Protein AF-A0A444JHH0-F1 (afdb_monomer_lite)

pLDDT: mean 75.63, std 17.13, range [33.03, 98.12]

Structure (mmCIF, N/CA/C/O backbone):
data_AF-A0A444JHH0-F1
#
_entry.id   AF-A0A444JHH0-F1
#
loop_
_atom_site.group_PDB
_atom_site.id
_atom_site.type_symbol
_atom_site.label_atom_id
_atom_site.label_alt_id
_atom_site.label_comp_id
_atom_site.label_asym_id
_atom_site.label_entity_id
_atom_site.label_seq_id
_atom_site.pdbx_PDB_ins_code
_atom_site.Cartn_x
_atom_site.Cartn_y
_atom_site.Cartn_z
_atom_site.occupancy
_atom_site.B_iso_or_equiv
_atom_site.auth_seq_id
_atom_site.auth_comp_id
_atom_site.auth_asym_id
_atom_site.auth_atom_id
_atom_site.pdbx_PDB_model_num
ATOM 1 N N . ASN A 1 1 ? 5.509 21.493 -13.123 1.00 33.03 1 ASN A N 1
ATOM 2 C CA . ASN A 1 1 ? 6.812 21.404 -13.823 1.00 33.03 1 ASN A CA 1
ATOM 3 C C . ASN A 1 1 ? 7.163 19.959 -14.146 1.00 33.03 1 ASN A C 1
ATOM 5 O O . ASN A 1 1 ? 7.931 19.342 -13.424 1.00 33.03 1 ASN A O 1
ATOM 9 N N . ASN A 1 2 ? 6.580 19.409 -15.214 1.00 40.81 2 ASN A N 1
ATOM 10 C CA . ASN A 1 2 ? 6.814 18.029 -15.644 1.00 40.81 2 ASN A CA 1
ATOM 11 C C . ASN 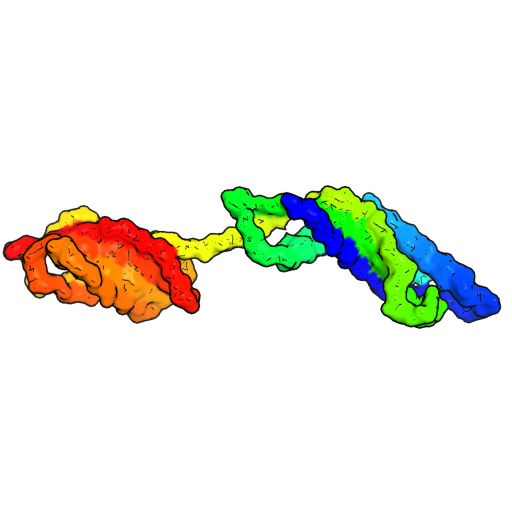A 1 2 ? 7.931 18.034 -16.701 1.00 40.81 2 ASN A C 1
ATOM 13 O O . ASN A 1 2 ? 7.658 18.091 -17.898 1.00 40.81 2 ASN A O 1
ATOM 17 N N . ARG A 1 3 ? 9.200 18.101 -16.270 1.00 43.22 3 ARG A N 1
ATOM 18 C CA . ARG A 1 3 ? 10.314 17.937 -17.217 1.00 43.22 3 ARG A CA 1
ATOM 19 C C . ARG A 1 3 ? 10.303 16.478 -17.688 1.00 43.22 3 ARG A C 1
ATOM 21 O O . ARG A 1 3 ? 10.329 15.601 -16.824 1.00 43.22 3 ARG A O 1
ATOM 28 N N . PRO A 1 4 ? 10.250 16.211 -19.003 1.00 50.69 4 PRO A N 1
ATOM 29 C CA . PRO A 1 4 ? 10.292 14.847 -19.505 1.00 50.69 4 PRO A CA 1
ATOM 30 C C . PRO A 1 4 ? 11.575 14.181 -19.010 1.00 50.69 4 PRO A C 1
ATOM 32 O O . PRO A 1 4 ? 12.669 14.735 -19.145 1.00 50.69 4 PRO A O 1
ATOM 35 N N . MET A 1 5 ? 11.436 13.014 -18.384 1.00 60.31 5 MET A N 1
ATOM 36 C CA . MET A 1 5 ? 12.600 12.215 -18.025 1.00 60.31 5 MET A CA 1
ATOM 37 C C . MET A 1 5 ? 13.177 11.619 -19.310 1.00 60.31 5 MET A C 1
ATOM 39 O O . MET A 1 5 ? 12.455 11.035 -20.117 1.00 60.31 5 MET A O 1
ATOM 43 N N . ASN A 1 6 ? 14.479 11.801 -19.517 1.00 66.44 6 ASN A N 1
ATOM 44 C CA . ASN A 1 6 ? 15.174 11.226 -20.661 1.00 66.44 6 ASN A CA 1
ATOM 45 C C . ASN A 1 6 ? 15.472 9.755 -20.368 1.00 66.44 6 ASN A C 1
ATOM 47 O O . ASN A 1 6 ? 16.092 9.451 -19.346 1.00 66.44 6 ASN A O 1
ATOM 51 N N . LYS A 1 7 ? 15.077 8.856 -21.270 1.00 64.44 7 LYS A N 1
ATOM 52 C CA . LYS A 1 7 ? 15.487 7.449 -21.226 1.00 64.44 7 LYS A CA 1
ATOM 53 C C . LYS A 1 7 ? 16.390 7.133 -22.410 1.00 64.44 7 LYS A C 1
ATOM 55 O O . LYS A 1 7 ? 16.154 7.585 -23.530 1.00 64.44 7 LYS A O 1
ATOM 60 N N . VAL A 1 8 ? 17.452 6.393 -22.113 1.00 61.91 8 VAL A N 1
ATOM 61 C CA . VAL A 1 8 ? 18.424 5.897 -23.084 1.00 61.91 8 VAL A CA 1
ATOM 62 C C . VAL A 1 8 ? 18.168 4.412 -23.247 1.00 61.91 8 VAL A C 1
ATOM 64 O O . VAL A 1 8 ? 18.128 3.695 -22.250 1.00 61.91 8 VAL A O 1
ATOM 67 N N . ILE A 1 9 ? 17.983 3.975 -24.487 1.00 57.81 9 ILE A N 1
ATOM 68 C CA . ILE A 1 9 ? 17.934 2.556 -24.821 1.00 57.81 9 ILE A CA 1
ATOM 69 C C . ILE A 1 9 ? 19.334 2.185 -25.325 1.00 57.81 9 ILE A C 1
ATOM 71 O O . ILE A 1 9 ? 19.716 2.677 -26.391 1.00 57.81 9 ILE A O 1
ATOM 75 N N . PRO A 1 10 ? 20.126 1.408 -24.561 1.00 52.91 10 PRO A N 1
ATOM 76 C CA . PRO A 1 10 ? 21.433 0.967 -25.022 1.00 52.91 10 PRO A CA 1
ATOM 77 C C . PRO A 1 10 ? 21.263 -0.073 -26.130 1.00 52.91 10 PRO A C 1
ATOM 79 O O . PRO A 1 10 ? 20.388 -0.940 -26.053 1.00 52.91 10 PRO A O 1
ATOM 82 N N . PHE A 1 11 ? 22.108 0.014 -27.152 1.00 47.56 11 PHE A N 1
ATOM 83 C CA . PHE A 1 11 ? 22.231 -1.015 -28.173 1.00 47.56 11 PHE A CA 1
ATOM 84 C C . PHE A 1 11 ? 23.465 -1.888 -27.903 1.00 47.56 11 PHE A C 1
ATOM 86 O O . PHE A 1 11 ? 24.404 -1.446 -27.244 1.00 47.56 11 PHE A O 1
ATOM 93 N N . SER A 1 12 ? 23.437 -3.138 -28.371 1.00 46.22 12 SER A N 1
ATOM 94 C CA . SER A 1 12 ? 24.568 -4.063 -28.271 1.00 46.22 12 SER A CA 1
ATOM 95 C C . SER A 1 12 ? 25.798 -3.543 -29.022 1.00 46.22 12 SER A C 1
ATOM 97 O O . SER A 1 12 ? 25.713 -2.641 -29.857 1.00 46.22 12 SER A O 1
ATOM 99 N N . GLU A 1 13 ? 26.949 -4.151 -28.749 1.00 45.44 13 GLU A N 1
ATOM 100 C CA . GLU A 1 13 ? 28.202 -3.868 -29.448 1.00 45.44 13 GLU A CA 1
ATOM 101 C C . GLU A 1 13 ? 28.053 -4.137 -30.955 1.00 45.44 13 GLU A C 1
ATOM 103 O O . GLU A 1 13 ? 27.463 -5.141 -31.360 1.00 45.44 13 GLU A O 1
ATOM 108 N N . PHE A 1 14 ? 28.588 -3.252 -31.800 1.00 48.44 14 PHE A N 1
ATOM 109 C CA . PHE A 1 14 ? 28.683 -3.486 -33.242 1.00 48.44 14 PHE A CA 1
ATOM 110 C C . PHE A 1 14 ? 30.146 -3.470 -33.684 1.00 48.44 14 PHE A C 1
ATOM 112 O O . PHE A 1 14 ? 30.889 -2.525 -33.416 1.00 48.44 14 PHE A O 1
ATOM 119 N N . GLN A 1 15 ? 30.548 -4.510 -34.415 1.00 45.84 15 GLN A N 1
ATOM 120 C CA . GLN A 1 15 ? 31.912 -4.647 -34.914 1.00 45.84 15 GLN A CA 1
ATOM 121 C C . GLN A 1 15 ? 32.007 -4.181 -36.368 1.00 45.84 15 GLN A C 1
ATOM 123 O O . GLN A 1 15 ? 31.364 -4.714 -37.272 1.00 45.84 15 GLN A O 1
ATOM 128 N N . SER A 1 16 ? 32.878 -3.206 -36.632 1.00 47.12 16 SER A N 1
ATOM 129 C CA . SER A 1 16 ? 33.264 -2.859 -38.002 1.00 47.12 16 SER A CA 1
ATOM 130 C C . SER A 1 16 ? 34.343 -3.828 -38.494 1.00 47.12 16 SER A C 1
ATOM 132 O O . SER A 1 16 ? 35.533 -3.625 -38.245 1.00 47.12 16 SER A O 1
ATOM 134 N N . HIS A 1 17 ? 33.972 -4.856 -39.260 1.00 47.19 17 HIS A N 1
ATOM 135 C CA . HIS A 1 17 ? 34.965 -5.701 -39.930 1.00 47.19 17 HIS A CA 1
ATOM 136 C C . HIS A 1 17 ? 35.635 -4.949 -41.093 1.00 47.19 17 HIS A C 1
ATOM 138 O O . HIS A 1 17 ? 35.061 -4.781 -42.174 1.00 47.19 17 HIS A O 1
ATOM 144 N N . GLY A 1 18 ? 36.878 -4.512 -40.883 1.00 47.44 18 GLY A N 1
ATOM 145 C CA . GLY A 1 18 ? 37.729 -3.938 -41.921 1.00 47.44 18 GLY A CA 1
ATOM 146 C C . GLY A 1 18 ? 39.168 -4.434 -41.813 1.00 47.44 18 GLY A C 1
ATOM 147 O O . GLY A 1 18 ? 39.969 -3.837 -41.106 1.00 47.44 18 GLY A O 1
ATOM 148 N N . ARG A 1 19 ? 39.532 -5.490 -42.552 1.00 44.84 19 ARG A N 1
ATOM 149 C CA . ARG A 1 19 ? 40.944 -5.758 -42.876 1.00 44.84 19 ARG A CA 1
ATOM 150 C C . ARG A 1 19 ? 41.287 -4.962 -44.143 1.00 44.84 19 ARG A C 1
ATOM 152 O O . ARG A 1 19 ? 40.896 -5.369 -45.231 1.00 44.84 19 ARG A O 1
ATOM 159 N N . GLY A 1 20 ? 41.944 -3.802 -44.018 1.00 50.88 20 GLY A N 1
ATOM 160 C CA . GLY A 1 20 ? 42.402 -3.022 -45.183 1.00 50.88 20 GLY A CA 1
ATOM 161 C C . GLY A 1 20 ? 42.657 -1.523 -44.952 1.00 50.88 20 GLY A C 1
ATOM 162 O O . GLY A 1 20 ? 42.409 -0.992 -43.876 1.00 50.88 20 GLY A O 1
ATOM 163 N N . ARG A 1 21 ? 43.126 -0.832 -46.008 1.00 47.75 21 ARG A N 1
ATOM 164 C CA . ARG A 1 21 ? 43.610 0.576 -46.062 1.00 47.75 21 ARG A CA 1
ATOM 165 C C . ARG A 1 21 ? 42.601 1.687 -45.683 1.00 47.75 21 ARG A C 1
ATOM 167 O O . ARG A 1 21 ? 42.967 2.856 -45.747 1.00 47.75 21 ARG A O 1
ATOM 174 N N . MET A 1 22 ? 41.350 1.382 -45.318 1.00 53.06 22 MET A N 1
ATOM 175 C CA . MET A 1 22 ? 40.311 2.397 -45.023 1.00 53.06 22 MET A CA 1
ATOM 176 C C . MET A 1 22 ? 39.466 2.096 -43.761 1.00 53.06 22 MET A C 1
ATOM 178 O O . MET A 1 22 ? 38.236 2.039 -43.845 1.00 53.06 22 MET A O 1
ATOM 182 N N . PRO A 1 23 ? 40.089 1.940 -42.579 1.00 59.69 23 PRO A N 1
ATOM 183 C CA . PRO A 1 23 ? 39.386 1.607 -41.334 1.00 59.69 23 PRO A CA 1
ATOM 184 C C . PRO A 1 23 ? 38.375 2.685 -40.903 1.00 59.69 23 PRO A C 1
ATOM 186 O O . PRO A 1 23 ? 37.266 2.356 -40.497 1.00 59.69 23 PRO A O 1
ATOM 189 N N . ILE A 1 24 ? 38.692 3.972 -41.094 1.00 63.22 24 ILE A N 1
ATOM 190 C CA . ILE A 1 24 ? 37.813 5.094 -40.709 1.00 63.22 24 ILE A CA 1
ATOM 191 C C . ILE A 1 24 ? 36.512 5.101 -41.528 1.00 63.22 24 ILE A C 1
ATOM 193 O O . ILE A 1 24 ? 35.428 5.294 -40.984 1.00 63.22 24 ILE A O 1
ATOM 197 N N . ARG A 1 25 ? 36.587 4.858 -42.845 1.00 66.19 25 ARG A N 1
ATOM 198 C CA . ARG A 1 25 ? 35.391 4.819 -43.709 1.00 66.19 25 ARG A CA 1
ATOM 199 C C . ARG A 1 25 ? 34.509 3.609 -43.408 1.00 66.19 25 ARG A C 1
ATOM 201 O O . ARG A 1 25 ? 33.288 3.731 -43.447 1.00 66.19 25 ARG A O 1
ATOM 208 N N . ALA A 1 26 ? 35.117 2.466 -43.092 1.00 64.19 26 ALA A N 1
ATOM 209 C CA . ALA A 1 26 ? 34.389 1.274 -42.668 1.00 64.19 26 ALA A CA 1
ATOM 210 C C . ALA A 1 26 ? 33.652 1.512 -41.338 1.00 64.19 26 ALA A C 1
ATOM 212 O O . ALA A 1 26 ? 32.458 1.232 -41.257 1.00 64.19 26 ALA A O 1
ATOM 213 N N . ALA A 1 27 ? 34.320 2.133 -40.360 1.00 63.75 27 ALA A N 1
ATOM 214 C CA . ALA A 1 27 ? 33.725 2.499 -39.077 1.00 63.75 27 ALA A CA 1
ATOM 215 C C . ALA A 1 27 ? 32.565 3.500 -39.227 1.00 63.75 27 ALA A C 1
ATOM 217 O O . ALA A 1 27 ? 31.492 3.289 -38.666 1.00 63.75 27 ALA A O 1
ATOM 218 N N . MET A 1 28 ? 32.727 4.553 -40.042 1.00 68.69 28 MET A N 1
ATOM 219 C CA . MET A 1 28 ? 31.646 5.516 -40.312 1.00 68.69 28 MET A CA 1
ATOM 220 C C . MET A 1 28 ? 30.427 4.856 -40.966 1.00 68.69 28 MET A C 1
ATOM 222 O O . MET A 1 28 ? 29.294 5.165 -40.607 1.00 68.69 28 MET A O 1
ATOM 226 N N . ARG A 1 29 ? 30.646 3.925 -41.901 1.00 71.19 29 ARG A N 1
ATOM 227 C CA . ARG A 1 29 ? 29.557 3.185 -42.549 1.00 71.19 29 ARG A CA 1
ATOM 228 C C . ARG A 1 29 ? 28.851 2.240 -41.575 1.00 71.19 29 ARG A C 1
ATOM 230 O O . ARG A 1 29 ? 27.628 2.179 -41.587 1.00 71.19 29 ARG A O 1
ATOM 237 N N . ALA A 1 30 ? 29.601 1.545 -40.718 1.00 68.12 30 ALA A N 1
ATOM 238 C CA . ALA A 1 30 ? 29.033 0.693 -39.674 1.00 68.12 30 ALA A CA 1
ATOM 239 C C . ALA A 1 30 ? 28.163 1.507 -38.700 1.00 68.12 30 ALA A C 1
ATOM 241 O O . ALA A 1 30 ? 27.027 1.125 -38.430 1.00 68.12 30 ALA A O 1
ATOM 242 N N . LYS A 1 31 ? 28.644 2.685 -38.276 1.00 70.94 31 LYS A N 1
ATOM 243 C CA . LYS A 1 31 ? 27.872 3.638 -37.467 1.00 70.94 31 LYS A CA 1
ATOM 244 C C . LYS A 1 31 ? 26.559 4.043 -38.151 1.00 70.94 31 LYS A C 1
ATOM 246 O O . LYS A 1 31 ? 25.502 3.937 -37.542 1.00 70.94 31 LYS A O 1
ATOM 251 N N . GLN A 1 32 ? 26.614 4.486 -39.409 1.00 74.56 32 GLN A N 1
ATOM 252 C CA . GLN A 1 32 ? 25.420 4.913 -40.154 1.00 74.56 32 GLN A CA 1
ATOM 253 C C . GLN A 1 32 ? 24.404 3.777 -40.333 1.00 74.56 32 GLN A C 1
ATOM 255 O O . GLN A 1 32 ? 23.198 4.007 -40.234 1.00 74.56 32 GLN A O 1
ATOM 260 N N . ASN A 1 33 ? 24.880 2.553 -40.575 1.00 73.81 33 ASN A N 1
ATOM 261 C CA . ASN A 1 33 ? 24.025 1.372 -40.656 1.00 73.81 33 ASN A CA 1
ATOM 262 C C . ASN A 1 33 ? 23.333 1.095 -39.311 1.00 73.81 33 ASN A C 1
ATOM 264 O O . ASN A 1 33 ? 22.126 0.862 -39.294 1.00 73.81 33 ASN A O 1
ATOM 268 N N . ALA A 1 34 ? 24.061 1.189 -38.193 1.00 70.94 34 ALA A N 1
ATOM 269 C CA . ALA A 1 34 ? 23.502 1.021 -36.851 1.00 70.94 34 ALA A CA 1
ATOM 270 C C . ALA A 1 34 ? 22.451 2.095 -36.518 1.00 70.94 34 ALA A C 1
ATOM 272 O O . ALA A 1 34 ? 21.350 1.768 -36.076 1.00 70.94 34 ALA A O 1
ATOM 273 N N . GLU A 1 35 ? 22.740 3.371 -36.798 1.00 74.06 35 GLU A N 1
ATOM 274 C CA . GLU A 1 35 ? 21.790 4.478 -36.610 1.00 74.06 35 GLU A CA 1
ATOM 275 C C . GLU A 1 35 ? 20.501 4.271 -37.419 1.00 74.06 35 GLU A C 1
ATOM 277 O O . GLU A 1 35 ? 19.400 4.423 -36.883 1.00 74.06 35 GLU A O 1
ATOM 282 N N . ARG A 1 36 ? 20.629 3.870 -38.690 1.00 77.88 36 ARG A N 1
ATOM 283 C CA . ARG A 1 36 ? 19.482 3.597 -39.564 1.00 77.88 36 ARG A CA 1
ATOM 284 C C . ARG A 1 36 ? 18.669 2.404 -39.079 1.00 77.88 36 ARG A C 1
ATOM 286 O O . ARG A 1 36 ? 17.452 2.512 -38.995 1.00 77.88 36 ARG A O 1
ATOM 293 N N . CYS A 1 37 ? 19.328 1.304 -38.719 1.00 77.00 37 CYS A N 1
ATOM 294 C CA . CYS A 1 37 ? 18.665 0.134 -38.155 1.00 77.00 37 CYS A CA 1
ATOM 295 C C . CYS A 1 37 ? 17.789 0.514 -36.945 1.00 77.00 37 CYS A C 1
ATOM 297 O O . CYS A 1 37 ? 16.616 0.145 -36.901 1.00 77.00 37 CYS A O 1
ATOM 299 N N . MET A 1 38 ? 18.312 1.311 -36.004 1.00 74.38 38 MET A N 1
ATOM 300 C CA . MET A 1 38 ? 17.552 1.742 -34.822 1.00 74.38 38 MET A CA 1
ATOM 301 C C . MET A 1 38 ? 16.329 2.590 -35.174 1.00 74.38 38 MET A C 1
ATOM 303 O O . MET A 1 38 ? 15.264 2.394 -34.591 1.00 74.38 38 MET A O 1
ATOM 307 N N . GLN A 1 39 ? 16.463 3.518 -36.124 1.00 77.62 39 GLN A N 1
ATOM 308 C CA . GLN A 1 39 ? 15.339 4.335 -36.585 1.00 77.62 39 GLN A CA 1
ATOM 309 C C . GLN A 1 39 ? 14.266 3.468 -37.251 1.00 77.62 39 GLN A C 1
ATOM 311 O O . GLN A 1 39 ? 13.092 3.565 -36.894 1.00 77.62 39 GLN A O 1
ATOM 316 N N . THR A 1 40 ? 14.656 2.571 -38.161 1.00 78.50 40 THR A N 1
ATOM 317 C CA . THR A 1 40 ? 13.707 1.698 -38.860 1.00 78.50 40 THR A CA 1
ATOM 318 C C . THR A 1 40 ? 13.008 0.741 -37.895 1.00 78.50 40 THR A C 1
ATOM 320 O O . THR A 1 40 ? 11.794 0.578 -37.979 1.00 78.50 40 THR A O 1
ATOM 323 N N . GLN A 1 41 ? 13.729 0.169 -36.927 1.00 76.56 41 GLN A N 1
ATOM 324 C CA . GLN A 1 41 ? 13.145 -0.663 -35.868 1.00 76.56 41 GLN A CA 1
ATOM 325 C C . GLN A 1 41 ? 12.176 0.115 -34.985 1.00 76.56 41 GLN A C 1
ATOM 327 O O . GLN A 1 41 ? 11.079 -0.359 -34.706 1.00 76.56 41 GLN A O 1
ATOM 332 N N . TRP A 1 42 ? 12.540 1.335 -34.581 1.00 77.31 42 TRP A N 1
ATOM 333 C CA . TRP A 1 42 ? 11.649 2.188 -33.802 1.00 77.31 42 TRP A CA 1
ATOM 334 C C . TRP A 1 42 ? 10.336 2.453 -34.540 1.00 77.31 42 TRP A C 1
ATOM 336 O O . TRP A 1 42 ? 9.263 2.308 -33.954 1.00 77.31 42 TRP A O 1
ATOM 346 N N . HIS A 1 43 ? 10.399 2.808 -35.824 1.00 80.69 43 HIS A N 1
ATOM 347 C CA . HIS A 1 43 ? 9.208 3.041 -36.641 1.00 80.69 43 HIS A CA 1
ATOM 348 C C . HIS A 1 43 ? 8.425 1.748 -36.924 1.00 80.69 43 HIS A C 1
ATOM 350 O O . HIS A 1 43 ? 7.198 1.771 -36.949 1.00 80.69 43 HIS A O 1
ATOM 356 N N . GLY A 1 44 ? 9.119 0.617 -37.068 1.00 76.31 44 GLY A N 1
ATOM 357 C CA . GLY A 1 44 ? 8.546 -0.707 -37.313 1.00 76.31 44 GLY A CA 1
ATOM 358 C C . GLY A 1 44 ? 8.114 -1.476 -36.061 1.00 76.31 44 GLY A C 1
ATOM 359 O O . GLY A 1 44 ? 7.602 -2.587 -36.201 1.00 76.31 44 GLY A O 1
ATOM 360 N N . ARG A 1 45 ? 8.275 -0.913 -34.853 1.00 74.31 45 ARG A N 1
ATOM 361 C CA . ARG A 1 45 ? 8.099 -1.599 -33.554 1.00 74.31 45 ARG A CA 1
ATOM 362 C C . ARG A 1 45 ? 6.749 -2.294 -33.356 1.00 74.31 45 ARG A C 1
ATOM 364 O O . ARG A 1 45 ? 6.650 -3.217 -32.561 1.00 74.31 45 ARG A O 1
ATOM 371 N N . GLN A 1 46 ? 5.716 -1.862 -34.076 1.00 66.88 46 GLN A N 1
ATOM 372 C CA . GLN A 1 46 ? 4.376 -2.457 -34.028 1.00 66.88 46 GLN A CA 1
ATOM 373 C C . GLN A 1 46 ? 4.250 -3.741 -34.865 1.00 66.88 46 GLN A C 1
ATOM 375 O O . GLN A 1 46 ? 3.339 -4.529 -34.639 1.00 66.88 46 GLN A O 1
ATOM 380 N N . SER A 1 47 ? 5.147 -3.956 -35.831 1.00 70.88 47 SER A N 1
ATOM 381 C CA . SER A 1 47 ? 5.089 -5.079 -36.777 1.00 70.88 47 SER A CA 1
ATOM 382 C C . SER A 1 47 ? 5.775 -6.354 -36.279 1.00 70.88 47 SER A C 1
ATOM 384 O O . SER A 1 47 ? 5.547 -7.422 -36.838 1.00 70.88 47 SER A O 1
ATOM 386 N N . GLY A 1 48 ? 6.651 -6.249 -35.272 1.00 65.50 48 GLY A N 1
ATOM 387 C CA . GLY A 1 48 ? 7.475 -7.363 -34.786 1.00 65.50 48 GLY A CA 1
ATOM 388 C C . GLY A 1 48 ? 8.519 -7.887 -35.788 1.00 65.50 48 GLY A C 1
ATOM 389 O O . GLY A 1 48 ? 9.222 -8.846 -35.478 1.00 65.50 48 GLY A O 1
ATOM 390 N N . MET A 1 49 ? 8.640 -7.280 -36.975 1.00 69.00 49 MET A N 1
ATOM 391 C CA . MET A 1 49 ? 9.588 -7.686 -38.015 1.00 69.00 49 MET A CA 1
ATOM 392 C C . MET A 1 49 ? 10.942 -6.990 -37.859 1.00 69.00 49 MET A C 1
ATOM 394 O O . MET A 1 49 ? 11.019 -5.817 -37.499 1.00 69.00 49 MET A O 1
ATOM 398 N N . ILE A 1 50 ? 12.020 -7.711 -38.181 1.00 68.31 50 ILE A N 1
ATOM 399 C CA . ILE A 1 50 ? 13.382 -7.167 -38.208 1.00 68.31 50 ILE A CA 1
ATOM 400 C C . ILE A 1 50 ? 13.620 -6.474 -39.553 1.00 68.31 50 ILE A C 1
ATOM 402 O O . ILE A 1 50 ? 13.555 -7.155 -40.577 1.00 68.31 50 ILE A O 1
ATOM 406 N N . PRO A 1 51 ? 13.928 -5.165 -39.597 1.00 72.06 51 PRO A N 1
ATOM 407 C CA . PRO A 1 51 ? 14.326 -4.504 -40.828 1.00 72.06 51 PRO A CA 1
ATOM 408 C C . PRO A 1 51 ? 15.576 -5.144 -41.415 1.00 72.06 51 PRO A C 1
ATOM 410 O O . PRO A 1 51 ? 16.485 -5.545 -40.684 1.00 72.06 51 PRO A O 1
ATOM 413 N N . GLN A 1 52 ? 15.651 -5.196 -42.742 1.00 72.25 52 GLN A N 1
ATOM 414 C CA . GLN A 1 52 ? 16.793 -5.775 -43.448 1.00 72.25 52 GLN A CA 1
ATOM 415 C C . GLN A 1 52 ? 18.107 -5.077 -43.063 1.00 72.25 52 GLN A C 1
ATOM 417 O O . GLN A 1 52 ? 19.156 -5.718 -42.983 1.00 72.25 52 GLN A O 1
ATOM 422 N N . GLU A 1 53 ? 18.047 -3.781 -42.750 1.00 69.44 53 GLU A N 1
ATOM 423 C CA . GLU A 1 53 ? 19.178 -2.976 -42.288 1.00 69.44 53 GLU A CA 1
ATOM 424 C C . GLU A 1 53 ? 19.760 -3.450 -40.954 1.00 69.44 53 GLU A C 1
ATOM 426 O O . GLU A 1 53 ? 20.916 -3.156 -40.669 1.00 69.44 53 GLU A O 1
ATOM 431 N N . CYS A 1 54 ? 18.978 -4.182 -40.159 1.00 67.12 54 CYS A N 1
ATOM 432 C CA . CYS A 1 54 ? 19.362 -4.728 -38.859 1.00 67.12 54 CYS A CA 1
ATOM 433 C C . CYS A 1 54 ? 19.891 -6.166 -38.923 1.00 67.12 54 CYS A C 1
ATOM 435 O O . CYS A 1 54 ? 20.197 -6.743 -37.884 1.00 67.12 54 CYS A O 1
ATOM 437 N N . THR A 1 55 ? 19.960 -6.763 -40.114 1.00 65.31 55 THR A N 1
ATOM 438 C CA . THR A 1 55 ? 20.415 -8.147 -40.294 1.00 65.31 55 THR A CA 1
ATOM 439 C C . THR A 1 55 ? 21.913 -8.219 -40.593 1.00 65.31 55 THR A C 1
ATOM 441 O O . THR A 1 55 ? 22.510 -7.267 -41.109 1.00 65.31 55 THR A O 1
ATOM 444 N N . ASP A 1 56 ? 22.517 -9.386 -40.342 1.00 59.09 56 ASP A N 1
ATOM 445 C CA . ASP A 1 56 ? 23.953 -9.648 -40.534 1.00 59.09 56 ASP A CA 1
ATOM 446 C C . ASP A 1 56 ? 24.457 -9.314 -41.955 1.00 59.09 56 ASP A C 1
ATOM 448 O O . ASP A 1 56 ? 25.634 -8.996 -42.150 1.00 59.09 56 ASP A O 1
ATOM 452 N N . GLN A 1 57 ? 23.565 -9.289 -42.957 1.00 57.94 57 GLN A N 1
ATOM 453 C CA . GLN A 1 57 ? 23.874 -8.880 -44.335 1.00 57.94 57 GLN A CA 1
ATOM 454 C C . GLN A 1 57 ? 24.405 -7.436 -44.438 1.00 57.94 57 GLN A C 1
ATOM 456 O O . GLN A 1 57 ? 25.100 -7.103 -45.399 1.00 57.94 57 GLN A O 1
ATOM 461 N N . GLN A 1 58 ? 24.138 -6.586 -43.441 1.00 55.28 58 GLN A N 1
ATOM 462 C CA . GLN A 1 58 ? 24.640 -5.209 -43.348 1.00 55.28 58 GLN A CA 1
ATOM 463 C C . GLN A 1 58 ? 25.797 -5.036 -42.350 1.00 55.28 58 GLN A C 1
ATOM 465 O O . GLN A 1 58 ? 26.156 -3.899 -42.027 1.00 55.28 58 GLN A O 1
ATOM 470 N N . ARG A 1 59 ? 26.434 -6.143 -41.926 1.00 58.66 59 ARG A N 1
ATOM 471 C CA . ARG A 1 59 ? 27.557 -6.184 -40.964 1.00 58.66 59 ARG A CA 1
ATOM 472 C C . ARG A 1 59 ? 27.200 -5.653 -39.571 1.00 58.66 59 ARG A C 1
ATOM 474 O O . ARG A 1 59 ? 28.053 -5.088 -38.892 1.00 58.66 59 ARG A O 1
ATOM 481 N N . ILE A 1 60 ? 25.947 -5.821 -39.162 1.00 54.53 60 ILE A N 1
ATOM 482 C CA . ILE A 1 60 ? 25.507 -5.607 -37.783 1.00 54.53 60 ILE A CA 1
ATOM 483 C C . ILE A 1 60 ? 25.303 -6.993 -37.184 1.00 54.53 60 ILE A C 1
ATOM 485 O O . ILE A 1 60 ? 24.393 -7.694 -37.602 1.00 54.53 60 ILE A O 1
ATOM 489 N N . THR A 1 61 ? 26.158 -7.386 -36.243 1.00 51.06 61 THR A N 1
ATOM 490 C CA . THR A 1 61 ? 26.091 -8.681 -35.550 1.00 51.06 61 THR A CA 1
ATOM 491 C C . THR A 1 61 ? 25.706 -8.472 -34.090 1.00 51.06 61 THR A C 1
ATOM 493 O O . THR A 1 61 ? 26.062 -7.451 -33.508 1.00 51.06 61 THR A O 1
ATOM 496 N N . GLY A 1 62 ? 25.011 -9.433 -33.477 1.00 50.78 62 GLY A N 1
ATOM 497 C CA . GLY A 1 62 ? 24.603 -9.343 -32.065 1.00 50.78 62 GLY A CA 1
ATOM 498 C C . GLY A 1 62 ? 23.350 -8.495 -31.813 1.00 50.78 62 GLY A C 1
ATOM 499 O O . GLY A 1 62 ? 23.001 -8.249 -30.661 1.00 50.78 62 GLY A O 1
ATOM 500 N N . TYR A 1 63 ? 22.650 -8.072 -32.874 1.00 54.56 63 TYR A N 1
ATOM 501 C CA . TYR A 1 63 ? 21.361 -7.392 -32.760 1.00 54.56 63 TYR A CA 1
ATOM 502 C C . TYR A 1 63 ? 20.309 -8.350 -32.185 1.00 54.56 63 TYR A C 1
ATOM 504 O O . TYR A 1 63 ? 19.959 -9.357 -32.802 1.00 54.56 63 TYR A O 1
ATOM 512 N N . HIS A 1 64 ? 19.753 -8.004 -31.025 1.00 56.22 64 HIS A N 1
ATOM 513 C CA . HIS A 1 64 ? 18.598 -8.690 -30.455 1.00 56.22 64 HIS A CA 1
ATOM 514 C C . HIS A 1 64 ? 17.360 -7.805 -30.582 1.00 56.22 64 HIS A C 1
ATOM 516 O O . HIS A 1 64 ? 17.331 -6.690 -30.056 1.00 56.22 64 HIS A O 1
ATOM 522 N N . VAL A 1 65 ? 16.323 -8.310 -31.258 1.00 56.94 65 VAL A N 1
ATOM 523 C CA . VAL A 1 65 ? 15.012 -7.648 -31.300 1.00 56.94 65 VAL A CA 1
ATOM 524 C C . VAL A 1 65 ? 14.465 -7.611 -29.887 1.00 56.94 65 VAL A C 1
ATOM 526 O O . VAL A 1 65 ? 14.227 -8.654 -29.276 1.00 56.94 65 VAL A O 1
ATOM 529 N N . GLN A 1 66 ? 14.256 -6.410 -29.370 1.00 60.00 66 GLN A N 1
ATOM 530 C CA . GLN A 1 66 ? 13.524 -6.225 -28.131 1.00 60.00 66 GLN A CA 1
ATOM 531 C C . GLN A 1 66 ? 12.084 -5.874 -28.480 1.00 60.00 66 GLN A C 1
ATOM 533 O O . GLN A 1 66 ? 11.829 -5.079 -29.384 1.00 60.00 66 GLN A O 1
ATOM 538 N N . ASP A 1 67 ? 11.136 -6.433 -27.734 1.00 68.88 67 ASP A N 1
ATOM 539 C CA . ASP A 1 67 ? 9.793 -5.869 -27.666 1.00 68.88 67 ASP A CA 1
ATOM 540 C C . ASP A 1 67 ? 9.919 -4.496 -26.997 1.00 68.88 67 ASP A C 1
ATOM 542 O O . ASP A 1 67 ? 9.953 -4.379 -25.766 1.00 68.88 67 ASP A O 1
ATOM 546 N N . PHE A 1 68 ? 10.110 -3.463 -27.821 1.00 70.19 68 PHE A N 1
ATOM 547 C CA . PHE A 1 68 ? 10.346 -2.107 -27.350 1.00 70.19 68 PHE A CA 1
ATOM 548 C C . PHE A 1 68 ? 9.153 -1.595 -26.556 1.00 70.19 68 PHE A C 1
ATOM 550 O O . PHE A 1 68 ? 9.365 -0.933 -25.549 1.00 70.19 68 PHE A O 1
ATOM 557 N N . GLN A 1 69 ? 7.923 -1.932 -26.949 1.00 69.44 69 GLN A N 1
ATOM 558 C CA . GLN A 1 69 ? 6.719 -1.481 -26.256 1.00 69.44 69 GLN A CA 1
ATOM 559 C C . GLN A 1 69 ? 6.705 -2.007 -24.814 1.00 69.44 69 GLN A C 1
ATOM 561 O O . GLN A 1 69 ? 6.680 -1.225 -23.863 1.00 69.44 69 GLN A O 1
ATOM 566 N N . ASN A 1 70 ? 6.835 -3.322 -24.643 1.00 71.12 70 ASN A N 1
ATOM 567 C CA . ASN A 1 70 ? 6.824 -3.961 -23.328 1.00 71.12 70 ASN A CA 1
ATOM 568 C C . ASN A 1 70 ? 8.065 -3.595 -22.495 1.00 71.12 70 ASN A C 1
ATOM 570 O O . ASN A 1 70 ? 7.984 -3.345 -21.292 1.00 71.12 70 ASN A O 1
ATOM 574 N N . THR A 1 71 ? 9.235 -3.511 -23.133 1.00 71.12 71 THR A N 1
ATOM 575 C CA . THR A 1 71 ? 10.483 -3.143 -22.450 1.00 71.12 71 THR A CA 1
ATOM 576 C C . THR A 1 71 ? 10.445 -1.703 -21.956 1.00 71.12 71 THR A C 1
ATOM 578 O O . THR A 1 71 ? 10.813 -1.454 -20.808 1.00 71.12 71 THR A O 1
ATOM 581 N N . LEU A 1 72 ? 9.944 -0.773 -22.771 1.00 71.56 72 LEU A N 1
ATOM 582 C CA . LEU A 1 72 ? 9.750 0.618 -22.377 1.00 71.56 72 LEU A CA 1
ATOM 583 C C . LEU A 1 72 ? 8.755 0.737 -21.234 1.00 71.56 72 LEU A C 1
ATOM 585 O O . LEU A 1 72 ? 9.082 1.356 -20.226 1.00 71.56 72 LEU A O 1
ATOM 589 N N . GLU A 1 73 ? 7.573 0.131 -21.35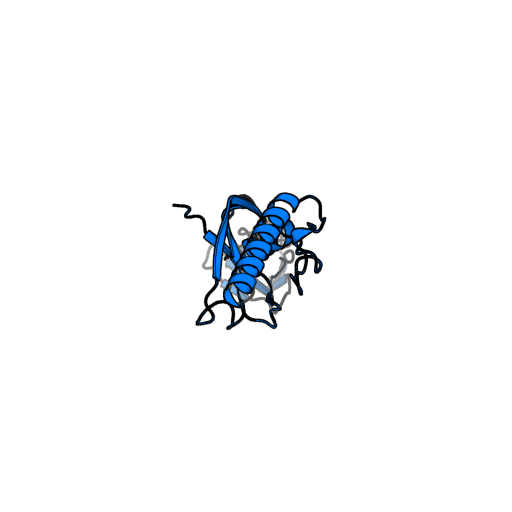6 1.00 72.44 73 GLU A N 1
ATOM 590 C CA . GLU A 1 73 ? 6.555 0.171 -20.304 1.00 72.44 73 GLU A CA 1
ATOM 591 C C . GLU A 1 73 ? 7.113 -0.366 -18.981 1.00 72.44 73 GLU A C 1
ATOM 593 O O . GLU A 1 73 ? 6.998 0.285 -17.941 1.00 72.44 73 GLU A O 1
ATOM 598 N N . ARG A 1 74 ? 7.816 -1.502 -19.013 1.00 71.69 74 ARG A N 1
ATOM 599 C CA . ARG A 1 74 ? 8.457 -2.090 -17.832 1.00 71.69 74 ARG A CA 1
ATOM 600 C C . ARG A 1 74 ? 9.513 -1.169 -17.218 1.00 71.69 74 ARG A C 1
ATOM 602 O O . ARG A 1 74 ? 9.428 -0.880 -16.027 1.00 71.69 74 ARG A O 1
ATOM 609 N N . GLU A 1 75 ? 10.487 -0.705 -17.995 1.00 71.69 75 GLU A N 1
ATOM 610 C CA . GLU A 1 75 ? 11.596 0.129 -17.506 1.00 71.69 75 GLU A CA 1
ATOM 611 C C . GLU A 1 75 ? 11.118 1.490 -16.987 1.00 71.69 75 GLU A C 1
ATOM 613 O O . GLU A 1 75 ? 11.566 1.986 -15.945 1.00 71.69 75 GLU A O 1
ATOM 618 N N . ILE A 1 76 ? 10.169 2.104 -17.693 1.00 73.44 76 ILE A N 1
ATOM 619 C CA . ILE A 1 76 ? 9.594 3.390 -17.308 1.00 73.44 76 ILE A CA 1
ATOM 620 C C . ILE A 1 76 ? 8.830 3.216 -16.006 1.00 73.44 76 ILE A C 1
ATOM 622 O O . ILE A 1 76 ? 9.149 3.903 -15.035 1.00 73.44 76 ILE A O 1
ATOM 626 N N . CYS A 1 77 ? 7.912 2.251 -15.939 1.00 73.81 77 CYS A N 1
ATOM 627 C CA . CYS A 1 77 ? 7.070 2.059 -14.766 1.00 73.81 77 CYS A CA 1
ATOM 628 C C . CYS A 1 77 ? 7.834 1.540 -13.537 1.00 73.81 77 CYS A C 1
ATOM 630 O O . CYS A 1 77 ? 7.466 1.881 -12.413 1.00 73.81 77 CYS A O 1
ATOM 632 N N . GLN A 1 78 ? 8.913 0.767 -13.711 1.00 69.12 78 GLN A N 1
ATOM 633 C CA . GLN A 1 78 ? 9.752 0.292 -12.600 1.00 69.12 78 GLN A CA 1
ATOM 634 C C . GLN A 1 78 ? 10.688 1.366 -12.040 1.00 69.12 78 GLN A C 1
ATOM 636 O O . GLN A 1 78 ? 10.949 1.379 -10.837 1.00 69.12 78 GLN A O 1
ATOM 641 N N . SER A 1 79 ? 11.185 2.277 -12.882 1.00 64.31 79 SER A N 1
ATOM 642 C CA . SER A 1 79 ? 12.120 3.324 -12.442 1.00 64.31 79 SER A CA 1
ATOM 643 C C . SER A 1 79 ? 11.478 4.430 -11.596 1.00 64.31 79 SER A C 1
ATOM 645 O O . SER A 1 79 ? 12.170 5.294 -11.051 1.00 64.31 79 SER A O 1
ATOM 647 N N . LEU A 1 80 ? 10.156 4.400 -11.447 1.00 64.31 80 LEU A N 1
ATOM 648 C CA . LEU A 1 80 ? 9.401 5.388 -10.698 1.00 64.31 80 LEU A CA 1
ATOM 649 C C . LEU A 1 80 ? 9.183 4.896 -9.262 1.00 64.31 80 LEU A C 1
ATOM 651 O O . LEU A 1 80 ? 8.601 3.839 -9.016 1.00 64.31 80 LEU A O 1
ATOM 655 N N . LYS A 1 81 ? 9.628 5.698 -8.282 1.00 58.06 81 LYS A N 1
ATOM 656 C CA . LYS A 1 81 ? 9.205 5.576 -6.870 1.00 58.06 81 LYS A CA 1
ATOM 657 C C . LYS A 1 81 ? 7.668 5.530 -6.801 1.00 58.06 81 LYS A C 1
ATOM 659 O O . LYS A 1 81 ? 7.049 6.066 -7.716 1.00 58.06 81 LYS A O 1
ATOM 664 N N . PRO A 1 82 ? 7.041 4.938 -5.755 1.00 57.06 82 PRO A N 1
ATOM 665 C CA . PRO A 1 82 ? 5.588 4.762 -5.703 1.00 57.06 82 PRO A CA 1
ATOM 666 C C . PRO A 1 82 ? 4.890 6.079 -6.022 1.00 57.06 82 PRO A C 1
ATOM 668 O O . PRO A 1 82 ? 4.916 7.014 -5.220 1.00 57.06 82 PRO A O 1
ATOM 671 N N . LEU A 1 83 ? 4.336 6.142 -7.230 1.00 57.78 83 LEU A N 1
ATOM 672 C CA . LEU A 1 83 ? 3.683 7.326 -7.742 1.00 57.78 83 LEU A CA 1
ATOM 673 C C . LEU A 1 83 ? 2.480 7.625 -6.833 1.00 57.78 83 LEU A C 1
ATOM 675 O O . LEU A 1 83 ? 1.729 6.702 -6.495 1.00 57.78 83 LEU A O 1
ATOM 679 N N . PRO A 1 84 ? 2.280 8.879 -6.405 1.00 53.59 84 PRO A N 1
ATOM 680 C CA . PRO A 1 84 ? 1.043 9.286 -5.762 1.00 53.59 84 PRO A CA 1
ATOM 681 C C . PRO A 1 84 ? -0.035 9.402 -6.846 1.00 53.59 84 PRO A C 1
ATOM 683 O O . PRO A 1 84 ? -0.214 10.456 -7.445 1.00 53.59 84 PRO A O 1
ATOM 686 N N . CYS A 1 85 ? -0.698 8.290 -7.161 1.00 56.53 85 CYS A N 1
ATOM 687 C CA . CYS A 1 85 ? -1.794 8.266 -8.127 1.00 56.53 85 CYS A CA 1
ATOM 688 C C . CYS A 1 85 ? -3.101 8.041 -7.380 1.00 56.53 85 CYS A C 1
ATOM 690 O O . CYS A 1 85 ? -3.458 6.901 -7.085 1.00 56.53 85 CYS A O 1
ATOM 692 N N . ASP A 1 86 ? -3.845 9.109 -7.122 1.00 56.31 86 ASP A N 1
ATOM 693 C CA . ASP A 1 86 ? -5.183 9.011 -6.525 1.00 56.31 86 ASP A CA 1
ATOM 694 C C . ASP A 1 86 ? -6.207 8.362 -7.486 1.00 56.31 86 ASP A C 1
ATOM 696 O O . ASP A 1 86 ? -7.319 8.040 -7.086 1.00 56.31 86 ASP A O 1
ATOM 700 N N . ARG A 1 87 ? -5.829 8.137 -8.758 1.00 57.53 87 ARG A N 1
ATOM 701 C CA . ARG A 1 87 ? -6.679 7.584 -9.834 1.00 57.53 87 ARG A CA 1
ATOM 702 C C . ARG A 1 87 ? -6.233 6.211 -10.371 1.00 57.53 87 ARG A C 1
ATOM 704 O O . ARG A 1 87 ? -6.690 5.797 -11.429 1.00 57.53 87 ARG A O 1
ATOM 711 N N . GLY A 1 88 ? -5.314 5.511 -9.694 1.00 60.28 88 GLY A N 1
ATOM 712 C CA . GLY A 1 88 ? -4.899 4.137 -10.051 1.00 60.28 88 GLY A CA 1
ATOM 713 C C . GLY A 1 88 ? -3.941 3.988 -11.250 1.00 60.28 88 GLY A C 1
ATOM 714 O O . GLY A 1 88 ? -3.280 2.956 -11.381 1.00 60.28 88 GLY A O 1
ATOM 715 N N . ALA A 1 89 ? -3.782 5.022 -12.075 1.00 66.94 89 ALA A N 1
ATOM 716 C CA . ALA A 1 89 ? -2.791 5.095 -13.149 1.00 66.94 89 ALA A CA 1
ATOM 717 C C . ALA A 1 89 ? -2.177 6.500 -13.230 1.00 66.94 89 ALA A C 1
ATOM 719 O O . ALA A 1 89 ? -2.778 7.473 -12.764 1.00 66.94 89 ALA A O 1
ATOM 720 N N . ALA A 1 90 ? -0.986 6.601 -13.819 1.00 68.69 90 ALA A N 1
ATOM 721 C CA . ALA A 1 90 ? -0.374 7.875 -14.174 1.00 68.69 90 ALA A CA 1
ATOM 722 C C . ALA A 1 90 ? 0.223 7.810 -15.577 1.00 68.69 90 ALA A C 1
ATOM 724 O O . ALA A 1 90 ? 0.953 6.870 -15.904 1.00 68.69 90 ALA A O 1
ATOM 725 N N . ASP A 1 91 ? -0.049 8.853 -16.355 1.00 74.25 91 ASP A N 1
ATOM 726 C CA . ASP A 1 91 ? 0.559 9.051 -17.662 1.00 74.25 91 ASP A CA 1
ATOM 727 C C . ASP A 1 91 ? 1.857 9.825 -17.496 1.00 74.25 91 ASP A C 1
ATOM 729 O O . ASP A 1 91 ? 1.899 10.910 -16.902 1.00 74.25 91 ASP A O 1
ATOM 733 N N . ILE A 1 92 ? 2.939 9.256 -18.013 1.00 72.19 92 ILE A N 1
ATOM 734 C CA . ILE A 1 92 ? 4.271 9.829 -17.863 1.00 72.19 92 ILE A CA 1
ATOM 735 C C . ILE A 1 92 ? 4.843 10.086 -19.234 1.00 72.19 92 ILE A C 1
ATOM 737 O O . ILE A 1 92 ? 4.868 9.209 -20.095 1.00 72.19 92 ILE A O 1
ATOM 741 N N . ARG A 1 93 ? 5.293 11.327 -19.415 1.00 76.00 93 ARG A N 1
ATOM 742 C CA . ARG A 1 93 ? 5.836 11.820 -20.670 1.00 76.00 93 ARG A CA 1
ATOM 743 C C . ARG A 1 93 ? 7.357 11.714 -20.659 1.00 76.00 93 ARG A C 1
ATOM 745 O O . ARG A 1 93 ? 8.008 12.266 -19.769 1.00 76.00 93 ARG A O 1
ATOM 752 N N . TYR A 1 94 ? 7.919 11.054 -21.663 1.00 73.75 94 TYR A N 1
ATOM 753 C CA . TYR A 1 94 ? 9.361 10.847 -21.788 1.00 73.75 94 TYR A CA 1
ATOM 754 C C . TYR A 1 94 ? 9.862 11.116 -23.206 1.00 73.75 94 TYR A C 1
ATOM 756 O O . TYR A 1 94 ? 9.106 11.084 -24.175 1.00 73.75 94 TYR A O 1
ATOM 764 N N . SER A 1 95 ? 11.159 11.394 -23.311 1.00 78.12 95 SER A N 1
ATOM 765 C CA . SER A 1 95 ? 11.867 11.465 -24.590 1.00 78.12 95 SER A CA 1
ATOM 766 C C . SER A 1 95 ? 12.788 10.257 -24.710 1.00 78.12 95 SER A C 1
ATOM 768 O O . SER A 1 95 ? 13.561 9.975 -23.786 1.00 78.12 95 SER A O 1
ATOM 770 N N . ILE A 1 96 ? 12.694 9.551 -25.837 1.00 73.81 96 ILE A N 1
ATOM 771 C CA . ILE A 1 96 ? 13.485 8.357 -26.130 1.00 73.81 96 ILE A CA 1
ATOM 772 C C . ILE A 1 96 ? 14.642 8.700 -27.039 1.00 73.81 96 ILE A C 1
ATOM 774 O O . ILE A 1 96 ? 14.470 9.305 -28.097 1.00 73.81 96 ILE A O 1
ATOM 778 N N . PHE A 1 97 ? 15.821 8.253 -26.626 1.00 73.75 97 PHE A N 1
ATOM 779 C CA . PHE A 1 97 ? 17.040 8.389 -27.394 1.00 73.75 97 PHE A CA 1
ATOM 780 C C . PHE A 1 97 ? 17.619 7.017 -27.704 1.00 73.75 97 PHE A C 1
ATOM 782 O O . PHE A 1 97 ? 17.739 6.169 -26.817 1.00 73.75 97 PHE A O 1
ATOM 789 N N . ALA A 1 98 ? 18.022 6.854 -28.955 1.00 69.62 98 ALA A N 1
ATOM 790 C CA . ALA A 1 98 ? 18.885 5.786 -29.404 1.00 69.62 98 ALA A CA 1
ATOM 791 C C . ALA A 1 98 ? 20.344 6.153 -29.128 1.00 69.62 98 ALA A C 1
ATOM 793 O O . ALA A 1 98 ? 20.741 7.299 -29.368 1.00 69.62 98 ALA A O 1
ATOM 794 N N . VAL A 1 99 ? 21.129 5.196 -28.636 1.00 66.56 99 VAL A N 1
ATOM 795 C CA . VAL A 1 99 ? 22.567 5.364 -28.411 1.00 66.56 99 VAL A CA 1
ATOM 796 C C . VAL A 1 99 ? 23.320 4.208 -29.055 1.00 66.56 99 VAL A C 1
ATOM 798 O O . VAL A 1 99 ? 22.983 3.049 -28.837 1.00 66.56 99 VAL A O 1
ATOM 801 N N . THR A 1 100 ? 24.330 4.545 -29.858 1.00 63.81 100 THR A N 1
ATOM 802 C CA . THR A 1 100 ? 25.249 3.575 -30.467 1.00 63.81 100 THR A CA 1
ATOM 803 C C . THR A 1 100 ? 26.598 3.621 -29.761 1.00 63.81 100 THR A C 1
ATOM 805 O O . THR A 1 100 ? 27.256 4.668 -29.788 1.00 63.81 100 THR A O 1
ATOM 808 N N . ASP A 1 101 ? 27.041 2.488 -29.225 1.00 58.12 101 ASP A N 1
ATOM 809 C CA . ASP A 1 101 ? 28.374 2.322 -28.645 1.00 58.12 101 ASP A CA 1
ATOM 810 C C . ASP A 1 101 ? 29.276 1.580 -29.633 1.00 58.12 101 ASP A C 1
ATOM 812 O O . ASP A 1 101 ? 28.947 0.487 -30.084 1.00 58.12 101 ASP A O 1
ATOM 816 N N . GLY A 1 102 ? 30.389 2.202 -30.024 1.00 53.53 102 GLY A N 1
ATOM 817 C CA . GLY A 1 102 ? 31.353 1.596 -30.942 1.00 53.53 102 GLY A CA 1
ATOM 818 C C . GLY A 1 102 ? 32.561 1.026 -30.205 1.00 53.53 102 GLY A C 1
ATOM 819 O O . GLY A 1 102 ? 32.955 1.541 -29.159 1.00 53.53 102 GLY A O 1
ATOM 820 N N . ASP A 1 103 ? 33.194 0.017 -30.802 1.00 51.81 103 ASP A N 1
ATOM 821 C CA . ASP A 1 103 ? 34.480 -0.518 -30.346 1.00 51.81 103 ASP A CA 1
ATOM 822 C C . ASP A 1 103 ? 35.578 0.563 -30.265 1.00 51.81 103 ASP A C 1
ATOM 824 O O . ASP A 1 103 ? 35.505 1.578 -30.971 1.00 51.81 103 ASP A O 1
ATOM 828 N N . PRO A 1 104 ? 36.684 0.315 -29.528 1.00 51.19 104 PRO A N 1
ATOM 829 C CA . PRO A 1 104 ? 37.847 1.211 -29.461 1.00 51.19 104 PRO A CA 1
ATOM 830 C C . PRO A 1 104 ? 38.439 1.638 -30.823 1.00 51.19 104 PRO A C 1
ATOM 832 O O . PRO A 1 104 ? 39.185 2.612 -30.891 1.00 51.19 104 PRO A O 1
ATOM 835 N N . GLY A 1 105 ? 38.125 0.925 -31.914 1.00 51.47 105 GLY A N 1
ATOM 836 C CA . GLY A 1 105 ? 38.526 1.261 -33.287 1.00 51.47 105 GLY A CA 1
ATOM 837 C C . GLY A 1 105 ? 37.607 2.250 -34.026 1.00 51.47 105 GLY A C 1
ATOM 838 O O . GLY A 1 105 ? 37.976 2.726 -35.098 1.00 51.47 105 GLY A O 1
ATOM 839 N N . CYS A 1 106 ? 36.432 2.576 -33.478 1.00 46.59 106 CYS A N 1
ATOM 840 C CA . CYS A 1 106 ? 35.474 3.529 -34.059 1.00 46.59 106 CYS A CA 1
ATOM 841 C C . CYS A 1 106 ? 35.648 4.969 -33.535 1.00 46.59 106 CYS A C 1
ATOM 843 O O . CYS A 1 106 ? 34.945 5.876 -33.982 1.00 46.59 106 CYS A O 1
ATOM 845 N N . GLY A 1 107 ? 36.593 5.190 -32.618 1.00 49.34 107 GLY A N 1
ATOM 846 C CA . GLY A 1 107 ? 36.916 6.489 -32.035 1.00 49.34 107 GLY A CA 1
ATOM 847 C C . GLY A 1 107 ? 37.823 6.333 -30.815 1.00 49.34 107 GLY A C 1
ATOM 848 O O . GLY A 1 107 ? 37.821 5.305 -30.144 1.00 49.34 107 GLY A O 1
ATOM 849 N N . THR A 1 108 ? 38.635 7.346 -30.515 1.00 45.28 108 THR A N 1
ATOM 850 C CA . THR A 1 108 ? 39.498 7.311 -29.331 1.00 45.28 108 THR A CA 1
ATOM 851 C C . THR A 1 108 ? 38.661 7.533 -28.069 1.00 45.28 108 THR A C 1
ATOM 853 O O . THR A 1 108 ? 38.227 8.657 -27.821 1.00 45.28 108 THR A O 1
ATOM 856 N N . ARG A 1 109 ? 38.549 6.478 -27.249 1.00 48.25 109 ARG A N 1
ATOM 857 C CA . ARG A 1 109 ? 37.890 6.368 -25.926 1.00 48.25 109 ARG A CA 1
ATOM 858 C C . ARG A 1 109 ? 36.415 5.950 -25.974 1.00 48.25 109 ARG A C 1
ATOM 860 O O . ARG A 1 109 ? 35.650 6.429 -26.799 1.00 48.25 109 ARG A O 1
ATOM 867 N N . MET A 1 110 ? 36.071 5.062 -25.037 1.00 45.69 110 MET A N 1
ATOM 868 C CA . MET A 1 110 ? 34.787 4.387 -24.775 1.00 45.69 110 MET A CA 1
ATOM 869 C C . MET A 1 110 ? 33.626 5.353 -24.442 1.00 45.69 110 MET A C 1
ATOM 871 O O . MET A 1 110 ? 33.012 5.257 -23.382 1.00 45.69 110 MET A O 1
ATOM 875 N N . SER A 1 111 ? 33.350 6.324 -25.309 1.00 48.19 111 SER A N 1
ATOM 876 C CA . SER A 1 111 ? 32.192 7.215 -25.212 1.00 48.19 111 SER A CA 1
ATOM 877 C C . SER A 1 111 ? 31.136 6.809 -26.243 1.00 48.19 111 SER A C 1
ATOM 879 O O . SER A 1 111 ? 31.512 6.418 -27.352 1.00 48.19 111 SER A O 1
ATOM 881 N N . PRO A 1 112 ? 29.833 6.961 -25.934 1.00 53.88 112 PRO A N 1
ATOM 882 C CA . PRO A 1 112 ? 28.767 6.725 -26.899 1.00 53.88 112 PRO A CA 1
ATOM 883 C C . PRO A 1 112 ? 29.017 7.539 -28.167 1.00 53.88 112 PRO A C 1
ATOM 885 O O . PRO A 1 112 ? 29.186 8.760 -28.129 1.00 53.88 112 PRO A O 1
ATOM 888 N N . VAL A 1 113 ? 29.065 6.843 -29.300 1.00 56.88 113 VAL A N 1
ATOM 889 C CA . VAL A 1 113 ? 29.479 7.401 -30.594 1.00 56.88 113 VAL A CA 1
ATOM 890 C C . VAL A 1 113 ? 28.385 8.303 -31.181 1.00 56.88 113 VAL A C 1
ATOM 892 O O . VAL A 1 113 ? 28.665 9.157 -32.032 1.00 56.88 113 VAL A O 1
ATOM 895 N N . SER A 1 114 ? 27.134 8.127 -30.744 1.00 67.00 114 SER A N 1
ATOM 896 C CA . SER A 1 114 ? 25.985 8.926 -31.172 1.00 67.00 114 SER A CA 1
ATOM 897 C C . SER A 1 114 ? 24.827 8.839 -30.186 1.00 67.00 114 SER A C 1
ATOM 899 O O . SER A 1 114 ? 24.620 7.803 -29.553 1.00 67.00 114 SER A O 1
ATOM 901 N N . ARG A 1 115 ? 24.044 9.918 -30.094 1.00 72.56 115 ARG A N 1
ATOM 902 C CA . ARG A 1 115 ? 22.758 9.958 -29.392 1.00 72.56 115 ARG A CA 1
ATOM 903 C C . ARG A 1 115 ? 21.728 10.633 -30.286 1.00 72.56 115 ARG A C 1
ATOM 905 O O . ARG A 1 115 ? 21.803 11.839 -30.513 1.00 72.56 115 ARG A O 1
ATOM 912 N N . THR A 1 116 ? 20.740 9.877 -30.742 1.00 76.19 116 THR A N 1
ATOM 913 C CA . THR A 1 116 ? 19.695 10.369 -31.646 1.00 76.19 116 THR A CA 1
ATOM 914 C C . THR A 1 116 ? 18.350 10.331 -30.939 1.00 76.19 116 THR A C 1
ATOM 916 O O . THR A 1 116 ? 17.976 9.308 -30.372 1.00 76.19 116 THR A O 1
ATOM 919 N N . LEU A 1 117 ? 17.616 11.446 -30.940 1.00 78.94 117 LEU A N 1
ATOM 920 C CA . LEU A 1 117 ? 16.238 11.475 -30.448 1.00 78.94 117 LEU A CA 1
ATOM 921 C C . LEU A 1 117 ? 15.361 10.670 -31.414 1.00 78.94 117 LEU A C 1
ATOM 923 O O . LEU A 1 117 ? 15.258 11.030 -32.582 1.00 78.94 117 LEU A O 1
ATOM 927 N N . LEU A 1 118 ? 14.751 9.594 -30.924 1.00 77.44 118 LEU A N 1
ATOM 928 C CA . LEU A 1 118 ? 13.813 8.784 -31.700 1.00 77.44 118 LEU A CA 1
ATOM 929 C C . LEU A 1 118 ? 12.402 9.359 -31.620 1.00 77.44 118 LEU A C 1
ATOM 931 O O . LEU A 1 118 ? 11.710 9.466 -32.626 1.00 77.44 118 LEU A O 1
ATOM 935 N N . GLU A 1 119 ? 11.977 9.744 -30.416 1.00 78.81 119 GLU A N 1
ATOM 936 C CA . GLU A 1 119 ? 10.644 10.290 -30.197 1.00 78.81 119 GLU A CA 1
ATOM 937 C C . GLU A 1 119 ? 10.630 11.178 -28.955 1.00 78.81 119 GLU A C 1
ATOM 939 O O . GLU A 1 119 ? 11.204 10.843 -27.913 1.00 78.81 119 GLU A O 1
ATOM 944 N N . SER A 1 120 ? 9.971 12.330 -29.062 1.00 80.81 120 SER A N 1
ATOM 945 C CA . SER A 1 120 ? 9.766 13.229 -27.931 1.00 80.81 120 SER A CA 1
ATOM 946 C C . SER A 1 120 ? 8.341 13.125 -27.429 1.00 80.81 120 SER A C 1
ATOM 948 O O . SER A 1 120 ? 7.400 13.248 -28.207 1.00 80.81 120 SER A O 1
ATOM 950 N N . GLY A 1 121 ? 8.182 13.002 -26.118 1.00 71.56 121 GLY A N 1
ATOM 951 C CA . GLY A 1 121 ? 6.878 13.110 -25.486 1.00 71.56 121 GLY A CA 1
ATOM 952 C C . GLY A 1 121 ? 6.008 11.860 -25.571 1.00 71.56 121 GLY A C 1
ATOM 953 O O . GLY A 1 121 ? 4.788 11.988 -25.491 1.00 71.56 121 GLY A O 1
ATOM 954 N N . VAL A 1 122 ? 6.615 10.679 -25.676 1.00 76.56 122 VAL A N 1
ATOM 955 C CA . VAL A 1 122 ? 5.890 9.407 -25.631 1.00 76.56 122 VAL A CA 1
ATOM 956 C C . VAL A 1 122 ? 5.178 9.288 -24.283 1.00 76.56 122 VAL A C 1
ATOM 958 O O . VAL A 1 122 ? 5.743 9.641 -23.242 1.00 76.56 122 VAL A O 1
ATOM 961 N N . LEU A 1 123 ? 3.923 8.841 -24.311 1.00 76.31 123 LEU A N 1
ATOM 962 C CA . LEU A 1 123 ? 3.112 8.606 -23.122 1.00 76.31 123 LEU A CA 1
ATOM 963 C C . LEU A 1 123 ? 3.173 7.124 -22.757 1.00 76.31 123 LEU A C 1
ATOM 965 O O . LEU A 1 123 ? 2.814 6.275 -23.567 1.00 76.31 123 LEU A O 1
ATOM 969 N N . ALA A 1 124 ? 3.594 6.823 -21.530 1.00 75.25 124 ALA A N 1
ATOM 970 C CA . ALA A 1 124 ? 3.443 5.497 -20.940 1.00 75.25 124 ALA A CA 1
ATOM 971 C C . ALA A 1 124 ? 2.376 5.567 -19.854 1.00 75.25 124 ALA A C 1
ATOM 973 O O . ALA A 1 124 ? 2.458 6.413 -18.956 1.00 75.25 124 ALA A O 1
ATOM 974 N N . GLN A 1 125 ? 1.407 4.657 -19.931 1.00 76.19 125 GLN A N 1
ATOM 975 C CA . GLN A 1 125 ? 0.375 4.507 -18.919 1.00 76.19 125 GLN A CA 1
ATOM 976 C C . GLN A 1 125 ? 0.862 3.526 -17.851 1.00 76.19 125 GLN A C 1
ATOM 978 O O . GLN A 1 125 ? 0.747 2.307 -17.981 1.00 76.19 125 GLN A O 1
ATOM 983 N N . CYS A 1 126 ? 1.418 4.053 -16.765 1.00 75.44 126 CYS A N 1
ATOM 984 C CA . CYS A 1 126 ? 1.894 3.215 -15.676 1.00 75.44 126 CYS A CA 1
ATOM 985 C C . CYS A 1 126 ? 0.762 2.895 -14.706 1.00 75.44 126 CYS A C 1
ATOM 987 O O . CYS A 1 126 ? 0.202 3.787 -14.063 1.00 75.44 126 CYS A O 1
ATOM 989 N N . LYS A 1 127 ? 0.462 1.599 -14.542 1.00 69.88 127 LYS A N 1
ATOM 990 C CA . LYS A 1 127 ? -0.387 1.131 -13.441 1.00 69.88 127 LYS A CA 1
ATOM 991 C C . LYS A 1 127 ? 0.330 1.403 -12.131 1.00 69.88 127 LYS A C 1
ATOM 993 O O . LYS A 1 127 ? 1.431 0.901 -11.889 1.00 69.88 127 LYS A O 1
ATOM 998 N N . CYS A 1 128 ? -0.294 2.196 -11.274 1.00 65.50 128 CYS A N 1
ATOM 999 C CA . CYS A 1 128 ? 0.309 2.504 -9.995 1.00 65.50 128 CYS A CA 1
ATOM 1000 C C . CYS A 1 128 ? 0.160 1.281 -9.089 1.00 65.50 128 CYS A C 1
ATOM 1002 O O . CYS A 1 128 ? -0.887 0.635 -9.043 1.00 65.50 128 CYS A O 1
ATOM 1004 N N . ARG A 1 129 ? 1.224 0.935 -8.356 1.00 58.47 129 ARG A N 1
ATOM 1005 C CA . ARG A 1 129 ? 1.089 -0.027 -7.262 1.00 58.47 129 ARG A CA 1
ATOM 1006 C C . ARG A 1 129 ? 0.217 0.633 -6.213 1.00 58.47 129 ARG A C 1
ATOM 1008 O O . ARG A 1 129 ? 0.681 1.532 -5.512 1.00 58.47 129 ARG A O 1
ATOM 1015 N N . GLU A 1 130 ? -1.031 0.191 -6.126 1.00 54.84 130 GLU A N 1
ATOM 1016 C CA . GLU A 1 130 ? -1.938 0.616 -5.076 1.00 54.84 130 GLU A CA 1
ATOM 1017 C C . GLU A 1 130 ? -1.198 0.455 -3.747 1.00 54.84 130 GLU A C 1
ATOM 1019 O O . GLU A 1 130 ? -0.659 -0.620 -3.438 1.00 54.84 130 GLU A O 1
ATOM 1024 N N . ARG A 1 131 ? -1.068 1.553 -2.988 1.00 58.00 131 ARG A N 1
ATOM 1025 C CA . ARG A 1 131 ? -0.579 1.449 -1.617 1.00 58.00 131 ARG A CA 1
ATOM 1026 C C . ARG A 1 131 ? -1.594 0.555 -0.927 1.00 58.00 131 ARG A C 1
ATOM 1028 O O . ARG A 1 131 ? -2.652 1.033 -0.545 1.00 58.00 131 ARG A O 1
ATOM 1035 N N . ARG A 1 132 ? -1.269 -0.732 -0.796 1.00 61.88 132 ARG A N 1
ATOM 1036 C CA . ARG A 1 132 ? -2.045 -1.726 -0.053 1.00 61.88 132 ARG A CA 1
ATOM 1037 C C . ARG A 1 132 ? -2.041 -1.316 1.420 1.00 61.88 132 ARG A C 1
ATOM 1039 O O . ARG A 1 132 ? -1.249 -1.830 2.212 1.00 61.88 132 ARG A O 1
ATOM 1046 N N . ARG A 1 133 ? -2.828 -0.300 1.757 1.00 72.44 133 ARG A N 1
ATOM 1047 C CA . ARG A 1 133 ? -3.052 0.166 3.119 1.00 72.44 133 ARG A CA 1
ATOM 1048 C C . ARG A 1 133 ? -3.947 -0.869 3.788 1.00 72.44 133 ARG A C 1
ATOM 1050 O O . ARG A 1 133 ? -4.835 -1.423 3.149 1.00 72.44 133 ARG A O 1
ATOM 1057 N N . MET A 1 134 ? -3.656 -1.177 5.045 1.00 85.31 134 MET A N 1
ATOM 1058 C CA . MET A 1 134 ? -4.566 -1.995 5.839 1.00 85.31 134 MET A CA 1
ATOM 1059 C C . MET A 1 134 ? -5.867 -1.218 6.039 1.00 85.31 134 MET A C 1
ATOM 1061 O O . MET A 1 134 ? -5.842 0.009 6.155 1.00 85.31 134 MET A O 1
ATOM 1065 N N . THR A 1 135 ? -6.983 -1.931 6.055 1.00 91.25 135 THR A N 1
ATOM 1066 C CA . THR A 1 135 ? -8.296 -1.383 6.391 1.00 91.25 135 THR A CA 1
ATOM 1067 C C . THR A 1 135 ? -8.526 -1.463 7.898 1.00 91.25 135 THR A C 1
ATOM 1069 O O . THR A 1 135 ? -7.793 -2.152 8.613 1.00 91.25 135 THR A O 1
ATOM 1072 N N . ALA A 1 136 ? -9.536 -0.744 8.387 1.00 94.25 136 ALA A N 1
ATOM 1073 C CA . ALA A 1 136 ? -9.971 -0.896 9.768 1.00 94.25 136 ALA A CA 1
ATOM 1074 C C . ALA A 1 136 ? -10.584 -2.297 9.939 1.00 94.25 136 ALA A C 1
ATOM 1076 O O . ALA A 1 136 ? -11.343 -2.719 9.059 1.00 94.25 136 ALA A O 1
ATOM 1077 N N . PRO A 1 137 ? -10.269 -3.037 11.016 1.00 96.38 137 PRO A N 1
ATOM 1078 C CA . PRO A 1 137 ? -10.906 -4.324 11.264 1.00 96.38 137 PRO A CA 1
ATOM 1079 C C . PRO A 1 137 ? -12.410 -4.154 11.515 1.00 96.38 137 PRO A C 1
ATOM 1081 O O . PRO A 1 137 ? -12.831 -3.220 12.201 1.00 96.38 137 PRO A O 1
ATOM 1084 N N . GLN A 1 138 ? -13.222 -5.072 10.990 1.00 97.56 138 GLN A N 1
ATOM 1085 C CA . GLN A 1 138 ? -14.660 -5.101 11.260 1.00 97.56 138 GLN A CA 1
ATOM 1086 C C . GLN A 1 138 ? -14.921 -5.801 12.596 1.00 97.56 138 GLN A C 1
ATOM 1088 O O . GLN A 1 138 ? -14.568 -6.967 12.761 1.00 97.56 138 GLN A O 1
ATOM 1093 N N . GLN A 1 139 ? -15.556 -5.102 13.535 1.00 97.94 139 GLN A N 1
ATOM 1094 C CA . GLN A 1 139 ? -15.955 -5.657 14.828 1.00 97.94 139 GLN A CA 1
ATOM 1095 C C . GLN A 1 139 ? -17.106 -6.658 14.643 1.00 97.94 139 GLN A C 1
ATOM 1097 O O . GLN A 1 139 ? -18.039 -6.399 13.885 1.00 97.94 139 GLN A O 1
ATOM 1102 N N . VAL A 1 140 ? -17.012 -7.812 15.308 1.00 98.06 140 VAL A N 1
ATOM 1103 C CA . VAL A 1 140 ? -17.962 -8.934 15.187 1.00 98.06 140 VAL A CA 1
ATOM 1104 C C . VAL A 1 140 ? -18.711 -9.164 16.496 1.00 98.06 140 VAL A C 1
ATOM 1106 O O . VAL A 1 140 ? -19.926 -9.326 16.483 1.00 98.06 140 VAL A O 1
ATOM 1109 N N . SER A 1 141 ? -17.999 -9.184 17.624 1.00 97.12 141 SER A N 1
ATOM 1110 C CA . SER A 1 141 ? -18.587 -9.427 18.943 1.00 97.12 141 SER A CA 1
ATOM 1111 C C . SER A 1 141 ? -17.843 -8.633 20.017 1.00 97.12 141 SER A C 1
ATOM 1113 O O . SER A 1 141 ? -16.624 -8.508 19.901 1.00 97.12 141 SER A O 1
ATOM 1115 N N 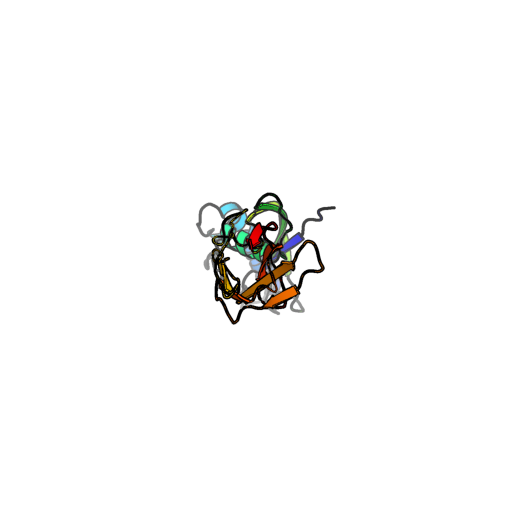. PRO A 1 142 ? -18.521 -8.145 21.068 1.00 97.31 142 PRO A N 1
ATOM 1116 C CA . PRO A 1 142 ? -19.974 -8.027 21.156 1.00 97.31 142 PRO A CA 1
ATOM 1117 C C . PRO A 1 142 ? -20.523 -7.102 20.069 1.00 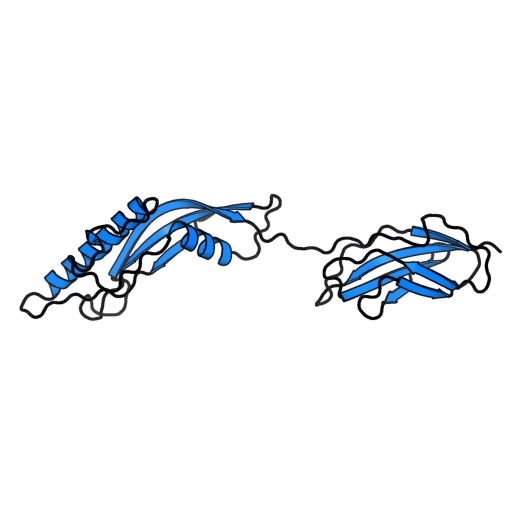97.31 142 PRO A C 1
ATOM 1119 O O . PRO A 1 142 ? -19.812 -6.232 19.564 1.00 97.31 142 PRO A O 1
ATOM 1122 N N . ALA A 1 143 ? -21.790 -7.299 19.707 1.00 96.25 143 ALA A N 1
ATOM 1123 C CA . ALA A 1 143 ? -22.482 -6.365 18.832 1.00 96.25 143 ALA A CA 1
ATOM 1124 C C . ALA A 1 143 ? -22.638 -5.005 19.530 1.00 96.25 143 ALA A C 1
ATOM 1126 O O . ALA A 1 143 ? -22.682 -4.921 20.763 1.00 96.25 143 ALA A O 1
ATOM 1127 N N . GLN A 1 144 ? -22.758 -3.944 18.737 1.00 97.25 144 GLN A N 1
ATOM 1128 C CA . GLN A 1 144 ? -22.961 -2.591 19.242 1.00 97.25 144 GLN A CA 1
ATOM 1129 C C . GLN A 1 144 ? -24.161 -2.523 20.200 1.00 97.25 144 GLN A C 1
ATOM 1131 O O . GLN A 1 144 ? -25.273 -2.875 19.821 1.00 97.25 144 GLN A O 1
ATOM 1136 N N . GLY A 1 145 ? -23.937 -2.037 21.422 1.00 96.19 145 GLY A N 1
ATOM 1137 C CA . GLY A 1 145 ? -24.974 -1.869 22.443 1.00 96.19 145 GLY A CA 1
ATOM 1138 C C . GLY A 1 145 ? -25.343 -3.141 23.213 1.00 96.19 145 GLY A C 1
ATOM 1139 O O . GLY A 1 145 ? -26.352 -3.140 23.912 1.00 96.19 145 GLY A O 1
ATOM 1140 N N . THR A 1 146 ? -24.561 -4.221 23.106 1.00 97.56 146 THR A N 1
ATOM 1141 C CA . THR A 1 146 ? -24.831 -5.472 23.842 1.00 97.56 146 THR A CA 1
ATOM 1142 C C . THR A 1 146 ? -24.892 -5.235 25.353 1.00 97.56 146 THR A C 1
ATOM 1144 O O . THR A 1 146 ? -24.029 -4.555 25.910 1.00 97.56 146 THR A O 1
ATOM 1147 N N . VAL A 1 147 ? -25.869 -5.848 26.027 1.00 97.69 147 VAL A N 1
ATOM 1148 C CA . VAL A 1 147 ? -26.016 -5.812 27.488 1.00 97.69 147 VAL A CA 1
ATOM 1149 C C . VAL A 1 147 ? -25.729 -7.194 28.076 1.00 97.69 147 VAL A C 1
ATOM 1151 O O . VAL A 1 147 ? -26.304 -8.193 27.650 1.00 97.69 147 VAL A O 1
ATOM 1154 N N . PHE A 1 148 ? -24.835 -7.249 29.060 1.00 96.31 148 PHE A N 1
ATOM 1155 C CA . PHE A 1 148 ? -24.437 -8.454 29.777 1.00 96.31 148 PHE A CA 1
ATOM 1156 C C . PHE A 1 148 ? -24.955 -8.446 31.219 1.00 96.31 148 PHE A C 1
ATOM 1158 O O . PHE A 1 148 ? -24.963 -7.409 31.888 1.00 96.31 148 PHE A O 1
ATOM 1165 N N . HIS A 1 149 ? -25.310 -9.635 31.712 1.00 95.56 149 HIS A N 1
ATOM 1166 C CA . HIS A 1 149 ? -25.837 -9.860 33.067 1.00 95.56 149 HIS A CA 1
ATOM 1167 C C . HIS A 1 149 ? -25.055 -10.925 33.858 1.00 95.56 149 HIS A C 1
ATOM 1169 O O . HIS A 1 149 ? -25.427 -11.267 34.975 1.00 95.56 149 HIS A O 1
ATOM 1175 N N . HIS A 1 150 ? -23.992 -11.498 33.285 1.00 91.81 150 HIS A N 1
ATOM 1176 C CA . HIS A 1 150 ? -23.276 -12.621 33.892 1.00 91.81 150 HIS A CA 1
ATOM 1177 C C . HIS A 1 150 ? -22.104 -12.183 34.781 1.00 91.81 150 HIS A C 1
ATOM 1179 O O . HIS A 1 150 ? -21.481 -11.137 34.579 1.00 91.81 150 HIS A O 1
ATOM 1185 N N . LEU A 1 151 ? -21.759 -13.059 35.728 1.00 90.44 151 LEU A N 1
ATOM 1186 C CA . LEU A 1 151 ? -20.546 -13.005 36.541 1.00 90.44 151 LEU A CA 1
ATOM 1187 C C . LEU A 1 151 ? -19.752 -14.314 36.349 1.00 90.44 151 LEU A C 1
ATOM 1189 O O . LEU A 1 151 ? -20.374 -15.373 36.275 1.00 90.44 151 LEU A O 1
ATOM 1193 N N . PRO A 1 152 ? -18.405 -14.279 36.280 1.00 92.06 152 PRO A N 1
ATOM 1194 C CA . PRO A 1 152 ? -17.548 -13.089 36.251 1.00 92.06 152 PRO A CA 1
ATOM 1195 C C . PRO A 1 152 ? -17.735 -12.262 34.965 1.00 92.06 152 PRO A C 1
ATOM 1197 O O . PRO A 1 152 ? -18.223 -12.763 33.950 1.00 92.06 152 PRO A O 1
ATOM 1200 N N . ARG A 1 153 ? -17.341 -10.980 35.000 1.00 94.31 153 ARG A N 1
ATOM 1201 C CA . ARG A 1 153 ? -17.458 -10.033 33.868 1.00 94.31 153 ARG A CA 1
ATOM 1202 C C . ARG A 1 153 ? -16.346 -10.227 32.836 1.00 94.31 153 ARG A C 1
ATOM 1204 O O . ARG A 1 153 ? -15.626 -9.295 32.472 1.00 94.31 153 ARG A O 1
ATOM 1211 N N . ARG A 1 154 ? -16.177 -11.472 32.404 1.00 95.25 154 ARG A N 1
ATOM 1212 C CA . ARG A 1 154 ? -15.175 -11.867 31.424 1.00 95.25 154 ARG A CA 1
ATOM 1213 C C . ARG A 1 154 ? -15.728 -11.614 30.029 1.00 95.25 154 ARG A C 1
ATOM 1215 O O . ARG A 1 154 ? -16.702 -12.240 29.625 1.00 95.25 154 ARG A O 1
ATOM 1222 N N . THR A 1 155 ? -15.107 -10.691 29.304 1.00 95.56 155 THR A N 1
ATOM 1223 C CA . THR A 1 155 ? -15.598 -10.221 28.004 1.00 95.56 155 THR A CA 1
ATOM 1224 C C . THR A 1 155 ? -14.680 -10.705 26.899 1.00 95.56 155 THR A C 1
ATOM 1226 O O . THR A 1 155 ? -13.468 -10.509 26.974 1.00 95.56 155 THR A O 1
ATOM 1229 N N . LEU A 1 156 ? -15.254 -11.316 25.863 1.00 96.25 156 LEU A N 1
ATOM 1230 C CA . LEU A 1 156 ? -14.558 -11.633 24.622 1.00 96.25 156 LEU A CA 1
ATOM 1231 C C . LEU A 1 156 ? -14.945 -10.608 23.563 1.00 96.25 156 LEU A C 1
ATOM 1233 O O . LEU A 1 156 ? -16.127 -10.431 23.269 1.00 96.25 156 LEU A O 1
ATOM 1237 N N . VAL A 1 157 ? -13.938 -9.978 22.967 1.00 97.75 157 VAL A N 1
ATOM 1238 C CA . VAL A 1 157 ? -14.112 -9.125 21.792 1.00 97.75 157 VAL A CA 1
ATOM 1239 C C . VAL A 1 157 ? -13.469 -9.797 20.582 1.00 97.75 157 VAL A C 1
ATOM 1241 O O . VAL A 1 157 ? -12.381 -10.361 20.697 1.00 97.75 157 VAL A O 1
ATOM 1244 N N . ALA A 1 158 ? -14.150 -9.778 19.439 1.00 97.94 158 ALA A N 1
ATOM 1245 C CA . ALA A 1 158 ? -13.738 -10.453 18.211 1.00 97.94 158 ALA A CA 1
ATOM 1246 C C . ALA A 1 158 ? -13.975 -9.572 16.983 1.00 97.94 158 ALA A C 1
ATOM 1248 O O . ALA A 1 158 ? -14.925 -8.788 16.936 1.00 97.94 158 ALA A O 1
ATOM 1249 N N . TRP A 1 159 ? -13.121 -9.722 15.976 1.00 98.12 159 TRP A N 1
ATOM 1250 C CA . TRP A 1 159 ? -13.152 -8.957 14.731 1.00 98.12 159 TRP A CA 1
ATOM 1251 C C . TRP A 1 159 ? -12.784 -9.832 13.531 1.00 98.12 159 TRP A C 1
ATOM 1253 O O . TRP A 1 159 ? -12.309 -10.957 13.675 1.00 98.12 159 TRP A O 1
ATOM 1263 N N . GLN A 1 160 ? -13.006 -9.321 12.323 1.00 97.38 160 GLN A N 1
ATOM 1264 C CA . GLN A 1 160 ? -12.570 -9.984 11.097 1.00 97.38 160 GLN A CA 1
ATOM 1265 C C . GLN A 1 160 ? -11.073 -9.758 10.829 1.00 97.38 160 GLN A C 1
ATOM 1267 O O . GLN A 1 160 ? -10.564 -8.661 11.086 1.00 97.38 160 GLN A O 1
ATOM 1272 N N . PRO A 1 161 ? -10.357 -10.753 10.269 1.00 95.12 161 PRO A N 1
ATOM 1273 C CA . PRO A 1 161 ? -8.951 -10.602 9.922 1.00 95.12 161 PRO A CA 1
ATOM 1274 C C . PRO A 1 161 ? -8.742 -9.534 8.841 1.00 95.12 161 PRO A C 1
ATOM 1276 O O . PRO A 1 161 ? -9.455 -9.485 7.840 1.00 95.12 161 PRO A O 1
ATOM 1279 N N . VAL A 1 162 ? -7.706 -8.712 9.007 1.00 93.44 162 VAL A N 1
ATOM 1280 C CA . VAL A 1 162 ? -7.273 -7.721 8.019 1.00 93.44 162 VAL A CA 1
ATOM 1281 C C . VAL A 1 162 ? -6.075 -8.270 7.241 1.00 93.44 162 VAL A C 1
ATOM 1283 O O . VAL A 1 162 ? -5.063 -8.637 7.848 1.00 93.44 162 VAL A O 1
ATOM 1286 N N . PRO A 1 163 ? -6.117 -8.297 5.896 1.00 89.19 163 PRO A N 1
ATOM 1287 C CA . PRO A 1 163 ? -4.980 -8.730 5.098 1.00 89.19 163 PRO A CA 1
ATOM 1288 C C . PRO A 1 163 ? -3.704 -7.968 5.467 1.00 89.19 163 PRO A C 1
ATOM 1290 O O . PRO A 1 163 ? -3.688 -6.737 5.513 1.00 89.19 163 PRO A O 1
ATOM 1293 N N . ARG A 1 164 ? -2.597 -8.706 5.633 1.00 85.56 164 ARG A N 1
ATOM 1294 C CA . ARG A 1 164 ? -1.256 -8.187 5.980 1.00 85.56 164 ARG A CA 1
ATOM 1295 C C . ARG A 1 164 ? -1.095 -7.714 7.432 1.00 85.56 164 ARG A C 1
ATOM 1297 O O . ARG A 1 164 ? 0.007 -7.265 7.767 1.00 85.56 164 ARG A O 1
ATOM 1304 N N . ALA A 1 165 ? -2.125 -7.837 8.269 1.00 90.94 165 ALA A N 1
ATOM 1305 C CA . ALA A 1 165 ? -1.967 -7.703 9.710 1.00 90.94 165 ALA A CA 1
ATOM 1306 C C . ALA A 1 165 ? -1.032 -8.801 10.235 1.00 90.94 165 ALA A C 1
ATOM 1308 O O . ALA A 1 165 ? -1.032 -9.926 9.742 1.00 90.94 165 ALA A O 1
ATOM 1309 N N . ARG A 1 166 ? -0.195 -8.444 11.205 1.00 91.25 166 ARG A N 1
ATOM 1310 C CA . ARG A 1 166 ? 0.684 -9.360 11.949 1.00 91.25 166 ARG A CA 1
ATOM 1311 C C . ARG A 1 166 ? 0.277 -9.484 13.409 1.00 91.25 166 ARG A C 1
ATOM 1313 O O . ARG A 1 166 ? 0.599 -10.480 14.046 1.00 91.25 166 ARG A O 1
ATOM 1320 N N . SER A 1 167 ? -0.414 -8.468 13.901 1.00 93.31 167 SER A N 1
ATOM 1321 C CA . SER A 1 167 ? -1.019 -8.399 15.220 1.00 93.31 167 SER A CA 1
ATOM 1322 C C . SER A 1 167 ? -2.145 -7.375 15.207 1.00 93.31 167 SER A C 1
ATOM 1324 O O . SER A 1 167 ? -2.355 -6.670 14.211 1.00 93.31 167 SER A O 1
ATOM 1326 N N . TYR A 1 168 ? -2.867 -7.295 16.318 1.00 95.19 168 TYR A N 1
ATOM 1327 C CA . TYR A 1 168 ? -3.896 -6.300 16.547 1.00 95.19 168 TYR A CA 1
ATOM 1328 C C . TYR A 1 168 ? -3.677 -5.607 17.882 1.00 95.19 168 TYR A C 1
ATOM 1330 O O . TYR A 1 168 ? -3.127 -6.166 18.834 1.00 95.19 168 TYR A O 1
ATOM 1338 N N . VAL A 1 169 ? -4.143 -4.367 17.925 1.00 95.00 169 VAL A N 1
ATOM 1339 C CA . VAL A 1 169 ? -4.177 -3.539 19.120 1.00 95.00 16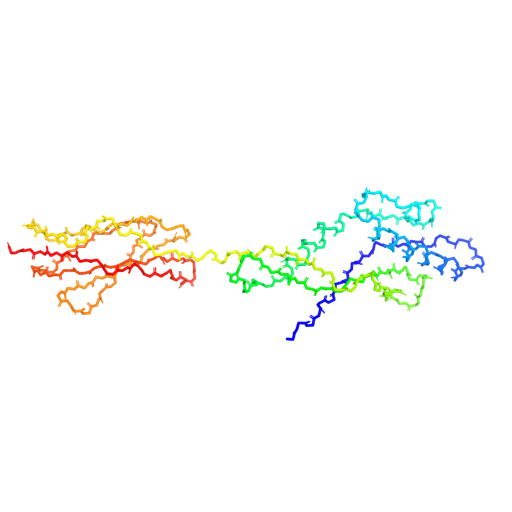9 VAL A CA 1
ATOM 1340 C C . VAL A 1 169 ? -5.637 -3.268 19.430 1.00 95.00 169 VAL A C 1
ATOM 1342 O O . VAL A 1 169 ? -6.351 -2.712 18.594 1.00 95.00 169 VAL A O 1
ATOM 1345 N N . VAL A 1 170 ? -6.081 -3.681 20.610 1.00 96.50 170 VAL A N 1
ATOM 1346 C CA . VAL A 1 170 ? -7.432 -3.437 21.111 1.00 96.50 170 VAL A CA 1
ATOM 1347 C C . VAL A 1 170 ? -7.354 -2.343 22.162 1.00 96.50 170 VAL A C 1
ATOM 1349 O O . VAL A 1 170 ? -6.512 -2.393 23.052 1.00 96.50 170 VAL A O 1
ATOM 1352 N N . GLU A 1 171 ? -8.223 -1.349 22.066 1.00 97.12 171 GLU A N 1
ATOM 1353 C CA . GLU A 1 171 ? -8.348 -0.298 23.072 1.00 97.12 171 GLU A CA 1
ATOM 1354 C C . GLU A 1 171 ? -9.711 -0.382 23.738 1.00 97.12 171 GLU A C 1
ATOM 1356 O O . GLU A 1 171 ? -10.709 -0.588 23.048 1.00 97.12 171 GLU A O 1
ATOM 1361 N N . ILE A 1 172 ? -9.752 -0.226 25.062 1.00 96.69 172 ILE A N 1
ATOM 1362 C CA . ILE A 1 172 ? -10.963 -0.389 25.873 1.00 96.69 172 ILE A CA 1
ATOM 1363 C C . ILE A 1 172 ? -11.119 0.799 26.815 1.00 96.69 172 ILE A C 1
ATOM 1365 O O . ILE A 1 172 ? -10.153 1.222 27.442 1.00 96.69 172 ILE A O 1
ATOM 1369 N N . LYS A 1 173 ? -12.343 1.308 26.953 1.00 96.00 173 LYS A N 1
ATOM 1370 C CA . LYS A 1 173 ? -12.729 2.323 27.937 1.00 96.00 173 LYS A CA 1
ATOM 1371 C C . LYS A 1 173 ? -13.767 1.773 28.902 1.00 96.00 173 LYS A C 1
ATOM 1373 O O . LYS A 1 173 ? -14.627 0.983 28.518 1.00 96.00 173 LYS A O 1
ATOM 1378 N N . TYR A 1 174 ? -13.717 2.265 30.135 1.00 94.25 174 TYR A N 1
ATOM 1379 C CA . TYR A 1 174 ? -14.724 2.027 31.164 1.00 94.25 174 TYR A CA 1
ATOM 1380 C C . TYR A 1 174 ? -15.373 3.352 31.562 1.00 94.25 174 TYR A C 1
ATOM 1382 O O . TYR A 1 174 ? -14.664 4.278 31.952 1.00 94.25 174 TYR A O 1
ATOM 1390 N N . ASN A 1 175 ? -16.702 3.444 31.452 1.00 91.81 175 ASN A N 1
ATOM 1391 C CA . ASN A 1 175 ? -17.512 4.607 31.841 1.00 91.81 175 ASN A CA 1
ATOM 1392 C C . ASN A 1 175 ? -16.948 5.957 31.344 1.00 91.81 175 ASN A C 1
ATOM 1394 O O . ASN A 1 175 ? -16.871 6.923 32.099 1.00 91.81 175 ASN A O 1
ATOM 1398 N N . GLY A 1 176 ? -16.505 6.014 30.083 1.00 88.31 176 GLY A N 1
ATOM 1399 C CA . GLY A 1 176 ? -15.950 7.232 29.476 1.00 88.31 176 GLY A CA 1
ATOM 1400 C C . GLY A 1 176 ? -14.555 7.641 29.972 1.00 88.31 176 GLY A C 1
ATOM 1401 O O . GLY A 1 176 ? -14.081 8.718 29.616 1.00 88.31 176 GLY A O 1
ATOM 1402 N N . GLY A 1 177 ? -13.888 6.802 30.770 1.00 91.50 177 GLY A N 1
ATOM 1403 C CA . GLY A 1 177 ? -12.524 7.031 31.241 1.00 91.50 177 GLY A CA 1
ATOM 1404 C C . GLY A 1 177 ? -11.455 6.957 30.142 1.00 91.50 177 GLY A C 1
ATOM 1405 O O . GLY A 1 177 ? -11.740 6.806 28.949 1.00 91.50 177 GLY A O 1
ATOM 1406 N N . LEU A 1 178 ? -10.188 7.042 30.562 1.00 92.25 178 LEU A N 1
ATOM 1407 C CA . LEU A 1 178 ? -9.045 6.835 29.671 1.00 92.25 178 LEU A CA 1
ATOM 1408 C C . LEU A 1 178 ? -9.074 5.421 29.088 1.00 92.25 178 LEU A C 1
ATOM 1410 O O . LEU A 1 178 ? -9.462 4.464 29.762 1.00 92.25 178 LEU A O 1
ATOM 1414 N N . TRP A 1 179 ? -8.661 5.295 27.828 1.00 90.38 179 TRP A N 1
ATOM 1415 C CA . TRP A 1 179 ? -8.556 3.985 27.206 1.00 90.38 179 TRP A CA 1
ATOM 1416 C C . TRP A 1 179 ? -7.306 3.251 27.689 1.00 90.38 179 TRP A C 1
ATOM 1418 O O . TRP A 1 179 ? -6.248 3.851 27.883 1.00 90.38 179 TRP A O 1
ATOM 1428 N N . THR A 1 180 ? -7.423 1.938 27.838 1.00 94.06 180 THR A N 1
ATOM 1429 C CA . THR A 1 180 ? -6.303 1.022 28.049 1.00 94.06 180 THR A CA 1
ATOM 1430 C C . THR A 1 180 ? -6.079 0.195 26.792 1.00 94.06 180 THR A C 1
ATOM 1432 O O . THR A 1 180 ? -7.008 -0.042 26.020 1.00 94.06 180 THR A O 1
ATOM 1435 N N . THR A 1 181 ? -4.839 -0.229 26.565 1.00 94.06 181 THR A N 1
ATOM 1436 C CA . THR A 1 181 ? -4.456 -0.978 25.367 1.00 94.06 181 THR A CA 1
ATOM 1437 C C . THR A 1 181 ? -4.160 -2.431 25.711 1.00 94.06 181 THR A C 1
ATOM 1439 O O . THR A 1 181 ? -3.378 -2.713 26.616 1.00 94.06 181 THR A O 1
ATOM 1442 N N . LEU A 1 182 ? -4.737 -3.351 24.943 1.00 92.19 182 LEU A N 1
ATOM 1443 C CA . LEU A 1 182 ? -4.426 -4.773 24.943 1.00 92.19 182 LEU A CA 1
ATOM 1444 C C . LEU A 1 182 ? -3.815 -5.148 23.592 1.00 92.19 182 LEU A C 1
ATOM 1446 O O . LEU A 1 182 ? -4.431 -4.962 22.543 1.00 92.19 182 LEU A O 1
ATOM 1450 N N . ASN A 1 183 ? -2.608 -5.703 23.617 1.00 86.94 183 ASN A N 1
ATOM 1451 C CA . ASN A 1 183 ? -1.973 -6.241 22.417 1.00 86.94 183 ASN A CA 1
ATOM 1452 C C . ASN A 1 183 ? -2.345 -7.712 22.254 1.00 86.94 183 ASN A C 1
ATOM 1454 O O . ASN A 1 183 ? -2.271 -8.479 23.216 1.00 86.94 183 ASN A O 1
ATOM 1458 N N . THR A 1 184 ? -2.702 -8.119 21.038 1.00 84.50 184 THR A N 1
ATOM 1459 C CA . THR A 1 184 ? -2.909 -9.539 20.745 1.00 84.50 184 THR A CA 1
ATOM 1460 C C . THR A 1 184 ? -1.588 -10.244 20.480 1.00 84.50 184 THR A C 1
ATOM 1462 O O . THR A 1 184 ? -0.642 -9.671 19.934 1.00 84.50 184 THR A O 1
ATOM 1465 N N . THR A 1 185 ? -1.526 -11.525 20.833 1.00 79.81 185 THR A N 1
ATOM 1466 C CA . THR A 1 185 ? -0.409 -12.395 20.474 1.00 79.81 185 THR A CA 1
ATOM 1467 C C . THR A 1 185 ? -0.597 -12.919 19.051 1.00 79.81 185 THR A C 1
ATOM 1469 O O . THR A 1 185 ? -1.543 -13.643 18.746 1.00 79.81 185 THR A O 1
ATOM 1472 N N . GLY A 1 186 ? 0.314 -12.535 18.155 1.00 85.62 186 GLY A N 1
ATOM 1473 C CA . GLY A 1 186 ? 0.265 -12.942 16.750 1.00 85.62 186 GLY A CA 1
ATOM 1474 C C . GLY A 1 186 ? -1.015 -12.496 16.038 1.00 85.62 186 GLY A C 1
ATOM 1475 O O . GLY A 1 186 ? -1.584 -11.450 16.343 1.00 85.62 186 GLY A O 1
ATOM 1476 N N . GLU A 1 187 ? -1.477 -13.308 15.088 1.00 90.12 187 GLU A N 1
ATOM 1477 C CA . GLU A 1 187 ? -2.579 -12.981 14.170 1.00 90.12 187 GLU A CA 1
ATOM 1478 C C . GLU A 1 187 ? -3.978 -13.305 14.744 1.00 90.12 187 GLU A C 1
ATOM 1480 O O . GLU A 1 187 ? -4.957 -13.327 13.999 1.00 90.12 187 GLU A O 1
ATOM 1485 N N . ALA A 1 188 ? -4.092 -13.538 16.059 1.00 93.62 188 ALA A N 1
ATOM 1486 C CA . ALA A 1 188 ? -5.368 -13.811 16.721 1.00 93.62 188 ALA A CA 1
ATOM 1487 C C . ALA A 1 188 ? -6.381 -12.675 16.492 1.00 93.62 188 ALA A C 1
ATOM 1489 O O . ALA A 1 188 ? -6.057 -11.499 16.663 1.00 93.62 188 ALA A O 1
ATOM 1490 N N . THR A 1 189 ? -7.618 -13.029 16.133 1.00 96.56 189 THR A N 1
ATOM 1491 C CA . THR A 1 189 ? -8.701 -12.077 15.818 1.00 96.56 189 THR A CA 1
ATOM 1492 C C . THR A 1 189 ? -9.728 -11.928 16.941 1.00 96.56 189 THR A C 1
ATOM 1494 O O . THR A 1 189 ? -10.877 -11.542 16.714 1.00 96.56 189 THR A O 1
ATOM 1497 N N . PHE A 1 190 ? -9.324 -12.276 18.158 1.00 96.88 190 PHE A N 1
ATOM 1498 C CA . PHE A 1 190 ? -10.105 -12.089 19.368 1.00 96.88 190 PHE A CA 1
ATOM 1499 C C . PHE A 1 190 ? -9.177 -11.882 20.563 1.00 96.88 190 PHE A C 1
ATOM 1501 O O . PHE A 1 190 ? -8.012 -12.284 20.549 1.00 96.88 190 PHE A O 1
ATOM 1508 N N . VAL A 1 191 ? -9.708 -11.274 21.618 1.00 96.81 191 VAL A N 1
ATOM 1509 C CA . VAL A 1 191 ? -9.054 -11.208 22.926 1.00 96.81 191 VAL A CA 1
ATOM 1510 C C . VAL A 1 191 ? -10.108 -11.278 24.020 1.00 96.81 191 VAL A C 1
ATOM 1512 O O . VAL A 1 191 ? -11.259 -10.882 23.827 1.00 96.81 191 VAL A O 1
ATOM 1515 N N . THR A 1 192 ? -9.717 -11.805 25.174 1.00 95.62 192 THR A N 1
ATOM 1516 C CA . THR A 1 192 ? -10.565 -11.866 26.360 1.00 95.62 192 THR A CA 1
ATOM 1517 C C . THR A 1 192 ? -9.925 -11.077 27.488 1.00 95.62 192 THR A C 1
ATOM 1519 O O . THR A 1 192 ? -8.713 -11.149 27.675 1.00 95.62 192 THR A O 1
ATOM 1522 N N . PHE A 1 193 ? -10.736 -10.344 28.243 1.00 94.75 193 PHE A N 1
ATOM 1523 C CA . PHE A 1 193 ? -10.292 -9.559 29.392 1.00 94.75 193 PHE A CA 1
ATOM 1524 C C . PHE A 1 193 ? -11.370 -9.517 30.476 1.00 94.75 193 PHE A C 1
ATOM 1526 O O . PHE A 1 193 ? -12.551 -9.759 30.209 1.00 94.75 193 PHE A O 1
ATOM 1533 N N . ASP A 1 194 ? -10.955 -9.179 31.692 1.00 94.94 194 ASP A N 1
ATOM 1534 C CA . ASP A 1 194 ? -11.860 -8.953 32.813 1.00 94.94 194 ASP A CA 1
ATOM 1535 C C . ASP A 1 194 ? -12.290 -7.487 32.851 1.00 94.94 194 ASP A C 1
ATOM 1537 O O . ASP A 1 194 ? -11.464 -6.572 32.819 1.00 94.94 194 ASP A O 1
ATOM 1541 N N . PHE A 1 195 ? -13.602 -7.259 32.887 1.00 93.94 195 PHE A N 1
ATOM 1542 C CA . PHE A 1 195 ? -14.173 -5.920 32.940 1.00 93.94 195 PHE A CA 1
ATOM 1543 C C . PHE A 1 195 ? -14.397 -5.494 34.401 1.00 93.94 195 PHE A C 1
ATOM 1545 O O . PHE A 1 195 ? -14.965 -6.265 35.181 1.00 93.94 195 PHE A O 1
ATOM 1552 N N . PRO A 1 196 ? -13.975 -4.279 34.803 1.00 91.62 196 PRO A N 1
ATOM 1553 C CA . PRO A 1 196 ? -13.787 -3.937 36.214 1.00 91.62 196 PRO A CA 1
ATOM 1554 C C . PRO A 1 196 ? -15.085 -3.856 37.030 1.00 91.62 196 PRO A C 1
ATOM 1556 O O . PRO A 1 196 ? -15.048 -3.982 38.251 1.00 91.62 196 PRO A O 1
ATOM 1559 N N . GLY A 1 197 ? -16.243 -3.652 36.398 1.00 91.50 197 GLY A N 1
ATOM 1560 C CA . GLY A 1 197 ? -17.492 -3.454 37.128 1.00 91.50 197 GLY A CA 1
ATOM 1561 C C . GLY A 1 197 ? -18.727 -3.379 36.243 1.00 91.50 197 GLY A C 1
ATOM 1562 O O . GLY A 1 197 ? -18.647 -3.490 35.021 1.00 91.50 197 GLY A O 1
ATOM 1563 N N . ALA A 1 198 ? -19.883 -3.198 36.884 1.00 93.50 198 ALA A N 1
ATOM 1564 C CA . ALA A 1 198 ? -21.108 -2.823 36.185 1.00 93.50 198 ALA A CA 1
ATOM 1565 C C . ALA A 1 198 ? -20.959 -1.398 35.631 1.00 93.50 198 ALA A C 1
ATOM 1567 O O . ALA A 1 198 ? -20.461 -0.510 36.323 1.00 93.50 198 ALA A O 1
ATOM 1568 N N . GLY A 1 199 ? -21.381 -1.182 34.391 1.00 94.19 199 GLY A N 1
ATOM 1569 C CA . GLY A 1 199 ? -21.154 0.071 33.679 1.00 94.19 199 GLY A CA 1
ATOM 1570 C C . GLY A 1 199 ? -21.018 -0.119 32.175 1.00 94.19 199 GLY A C 1
ATOM 1571 O O . GLY A 1 199 ? -21.111 -1.235 31.659 1.00 94.19 199 GLY A O 1
ATOM 1572 N N . GLN A 1 200 ? -20.809 0.990 31.477 1.00 96.69 200 GLN A N 1
ATOM 1573 C CA . GLN A 1 200 ? -20.597 1.033 30.038 1.00 96.69 200 GLN A CA 1
ATOM 1574 C C . GLN A 1 200 ? -19.134 0.732 29.704 1.00 96.69 200 GLN A C 1
ATOM 1576 O O . GLN A 1 200 ? -18.210 1.336 30.255 1.00 96.69 200 GLN A O 1
ATOM 1581 N N . GLY A 1 201 ? -18.932 -0.187 28.768 1.00 96.94 201 GLY A N 1
ATOM 1582 C CA . GLY A 1 201 ? -17.665 -0.428 28.097 1.00 96.94 201 GLY A CA 1
ATOM 1583 C C . GLY A 1 201 ? -17.699 0.080 26.668 1.00 96.94 201 GLY A C 1
ATOM 1584 O O . GLY A 1 201 ? -18.726 0.008 25.997 1.00 96.94 201 GLY A O 1
ATOM 1585 N N . GLU A 1 202 ? -16.565 0.578 26.194 1.00 97.62 202 GLU A N 1
ATOM 1586 C CA . GLU A 1 202 ? -16.346 0.855 24.777 1.00 97.62 202 GLU A CA 1
ATOM 1587 C C . GLU A 1 202 ? -15.054 0.185 24.337 1.00 97.62 202 GLU A C 1
ATOM 1589 O O . GLU A 1 202 ? -14.089 0.149 25.097 1.00 97.62 202 GLU A O 1
ATOM 1594 N N . TRP A 1 203 ? -15.014 -0.331 23.116 1.00 97.75 203 TRP A N 1
ATOM 1595 C CA . TRP A 1 203 ? -13.824 -0.950 22.563 1.00 97.75 203 TRP A CA 1
ATOM 1596 C C . TRP A 1 203 ? -13.657 -0.638 21.080 1.00 97.75 203 TRP A C 1
ATOM 1598 O O . TRP A 1 203 ? -14.629 -0.454 20.347 1.00 97.75 203 TRP A O 1
ATOM 1608 N N . ARG A 1 204 ? -12.410 -0.591 20.625 1.00 97.88 204 ARG A N 1
ATOM 1609 C CA . ARG A 1 204 ? -12.055 -0.520 19.205 1.00 97.88 204 ARG A CA 1
ATOM 1610 C C . ARG A 1 204 ? -10.808 -1.339 18.941 1.00 97.88 204 ARG A C 1
ATOM 1612 O O . ARG A 1 204 ? -10.072 -1.676 19.867 1.00 97.88 204 ARG A O 1
ATOM 1619 N N . VAL A 1 205 ? -10.559 -1.649 17.677 1.00 97.19 205 VAL A N 1
ATOM 1620 C CA . VAL A 1 205 ? -9.422 -2.476 17.273 1.00 97.19 205 VAL A CA 1
ATOM 1621 C C . VAL A 1 205 ? -8.716 -1.889 16.057 1.00 97.19 205 VAL A C 1
ATOM 1623 O O . VAL A 1 205 ? -9.336 -1.284 15.183 1.00 97.19 205 VAL A O 1
ATOM 1626 N N . MET A 1 206 ? -7.397 -2.058 16.002 1.00 95.56 206 MET A N 1
ATOM 1627 C CA . MET A 1 206 ? -6.548 -1.611 14.899 1.00 95.56 206 MET A CA 1
ATOM 1628 C C . MET A 1 206 ? -5.639 -2.751 14.455 1.00 95.56 206 MET A C 1
ATOM 1630 O O . MET A 1 206 ? -5.072 -3.461 15.286 1.00 95.56 206 MET A O 1
ATOM 1634 N N . ALA A 1 207 ? -5.473 -2.916 13.144 1.00 94.56 207 ALA A N 1
ATOM 1635 C CA . ALA A 1 207 ? -4.502 -3.852 12.590 1.00 94.56 207 ALA A CA 1
ATOM 1636 C C . ALA A 1 207 ? -3.083 -3.276 12.678 1.00 94.56 207 ALA A C 1
ATOM 1638 O O . ALA A 1 207 ? -2.859 -2.111 12.350 1.00 94.56 207 ALA A O 1
ATOM 1639 N N . GLN A 1 208 ? -2.107 -4.100 13.047 1.00 91.81 208 GLN A N 1
ATOM 16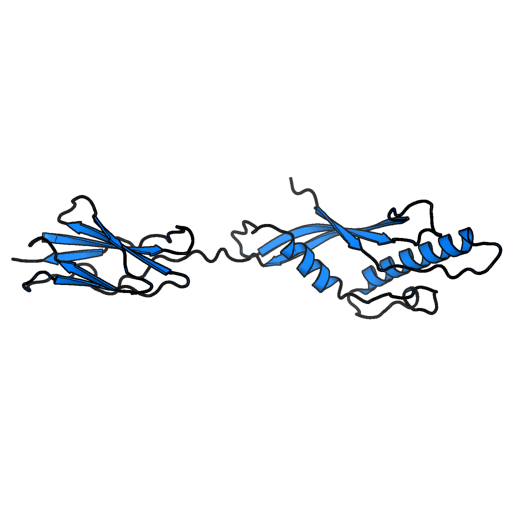40 C CA . GLN A 1 208 ? -0.699 -3.724 13.085 1.00 91.81 208 GLN A CA 1
ATOM 1641 C C . GLN A 1 208 ? 0.095 -4.548 12.067 1.00 91.81 208 GLN A C 1
ATOM 1643 O O . GLN A 1 208 ? 0.037 -5.778 12.032 1.00 91.81 208 GLN A O 1
ATOM 1648 N N . GLY A 1 209 ? 0.825 -3.853 11.193 1.00 85.50 209 GLY A N 1
ATOM 1649 C CA . GLY A 1 209 ? 1.670 -4.445 10.161 1.00 85.50 209 GLY A CA 1
ATOM 1650 C C . GLY A 1 209 ? 3.145 -4.506 10.569 1.00 85.50 209 GLY A C 1
ATOM 1651 O O . GLY A 1 209 ? 3.521 -4.345 11.727 1.00 85.50 209 GLY A O 1
ATOM 1652 N N . ARG A 1 210 ? 4.033 -4.706 9.589 1.00 79.94 210 ARG A N 1
ATOM 1653 C CA . ARG A 1 210 ? 5.489 -4.659 9.822 1.00 79.94 210 ARG A CA 1
ATOM 1654 C C . ARG A 1 210 ? 5.960 -3.230 10.127 1.00 79.94 210 ARG A C 1
ATOM 1656 O O . ARG A 1 210 ? 5.463 -2.281 9.526 1.00 79.94 210 ARG A O 1
ATOM 1663 N N . ARG A 1 211 ? 6.992 -3.103 10.974 1.00 68.06 211 ARG A N 1
ATOM 1664 C CA . ARG A 1 211 ? 7.685 -1.835 11.297 1.00 68.06 211 ARG A CA 1
ATOM 1665 C C . ARG A 1 211 ? 6.757 -0.736 11.846 1.00 68.06 211 ARG A C 1
ATOM 1667 O O . ARG A 1 211 ? 6.895 0.420 11.466 1.00 68.06 211 ARG A O 1
ATOM 1674 N N . GLY A 1 212 ? 5.792 -1.098 12.693 1.00 61.19 212 GLY A N 1
ATOM 1675 C CA . GLY A 1 212 ? 4.925 -0.123 13.369 1.00 61.19 212 GLY A CA 1
ATOM 1676 C C . GLY A 1 212 ? 3.935 0.608 12.456 1.00 61.19 212 GLY A C 1
ATOM 1677 O O . GLY A 1 212 ? 3.352 1.606 12.866 1.00 61.19 212 GLY A O 1
ATOM 1678 N N . MET A 1 213 ? 3.725 0.134 11.221 1.00 69.69 213 MET A N 1
ATOM 1679 C CA . MET A 1 213 ? 2.626 0.625 10.390 1.00 69.69 213 MET A CA 1
ATOM 1680 C C . MET A 1 213 ? 1.307 0.138 10.986 1.00 69.69 213 MET A C 1
ATOM 1682 O O . MET A 1 213 ? 0.920 -1.007 10.754 1.00 69.69 213 MET A O 1
ATOM 1686 N N . ASN A 1 214 ? 0.628 0.998 11.737 1.00 81.62 214 ASN A N 1
ATOM 1687 C CA . ASN A 1 214 ? -0.729 0.745 12.202 1.00 81.62 214 ASN A CA 1
ATOM 1688 C C . ASN A 1 214 ? -1.720 1.104 11.087 1.00 81.62 214 ASN A C 1
ATOM 1690 O O . ASN A 1 214 ? -1.567 2.112 10.392 1.00 81.62 214 ASN A O 1
ATOM 1694 N N . GLY A 1 215 ? -2.711 0.243 10.883 1.00 86.44 215 GLY A N 1
ATOM 1695 C CA . GLY A 1 215 ? -3.886 0.547 10.079 1.00 86.44 215 GLY A CA 1
ATOM 1696 C C . GLY A 1 215 ? -4.804 1.535 10.806 1.00 86.44 215 GLY A C 1
ATOM 1697 O O . GLY A 1 215 ? -4.588 1.829 11.983 1.00 86.44 215 GLY A O 1
ATOM 1698 N N . PRO A 1 216 ? -5.832 2.057 10.122 1.00 92.56 216 PRO A N 1
ATOM 1699 C CA . PRO A 1 216 ? -6.853 2.854 10.785 1.00 92.56 216 PRO A CA 1
ATOM 1700 C C . PRO A 1 216 ? -7.583 2.012 11.842 1.00 92.56 216 PRO A C 1
ATOM 1702 O O . PRO A 1 216 ? -7.736 0.797 11.690 1.00 92.56 216 PRO A O 1
ATOM 1705 N N . ALA A 1 217 ? -8.038 2.667 12.908 1.00 95.00 217 ALA A N 1
ATOM 1706 C CA . ALA A 1 217 ? -8.870 2.029 13.917 1.00 95.00 217 ALA A CA 1
ATOM 1707 C C . ALA A 1 217 ? -10.288 1.788 13.408 1.00 95.00 217 ALA A C 1
ATOM 1709 O O . ALA A 1 217 ? -10.803 2.566 12.602 1.00 95.00 217 ALA A O 1
ATOM 1710 N N . SER A 1 218 ? -10.938 0.751 13.932 1.00 97.31 218 SER A N 1
ATOM 1711 C CA . SER A 1 218 ? -12.393 0.660 13.874 1.00 97.31 218 SER A CA 1
ATOM 1712 C C . SER A 1 218 ? -13.035 1.854 14.603 1.00 97.31 218 SER A C 1
ATOM 1714 O O . SER A 1 218 ? -12.388 2.502 15.440 1.00 97.31 218 SER A O 1
ATOM 1716 N N . PRO A 1 219 ? -14.322 2.138 14.342 1.00 97.25 219 PRO A N 1
ATOM 1717 C CA . PRO A 1 219 ? -15.128 2.938 15.253 1.00 97.25 219 PRO A CA 1
ATOM 1718 C C . PRO A 1 219 ? -15.092 2.369 16.678 1.00 97.25 219 PRO A C 1
ATOM 1720 O O . PRO A 1 219 ? -14.728 1.210 16.897 1.00 97.25 219 PRO A O 1
ATOM 1723 N N . TRP A 1 220 ? -15.476 3.192 17.650 1.00 97.25 220 TRP A N 1
ATOM 1724 C CA . TRP A 1 220 ? -15.782 2.686 18.983 1.00 97.25 220 TRP A CA 1
ATOM 1725 C C . TRP A 1 220 ? -17.066 1.868 18.927 1.00 97.25 220 TRP A C 1
ATOM 1727 O O . TRP A 1 220 ? -18.054 2.318 18.347 1.00 97.25 220 TRP A O 1
ATOM 1737 N N . SER A 1 221 ? -17.045 0.698 19.562 1.00 97.81 221 SER A N 1
ATOM 1738 C CA . SER A 1 221 ? -18.229 -0.107 19.801 1.00 97.81 221 SER A CA 1
ATOM 1739 C C . SER A 1 221 ? -18.509 -0.240 21.289 1.00 97.81 221 SER A C 1
ATOM 1741 O O . SER A 1 221 ? -17.580 -0.442 22.066 1.00 97.81 221 SER A O 1
ATOM 1743 N N . SER A 1 222 ? -19.767 -0.106 21.702 1.00 97.56 222 SER A N 1
ATOM 1744 C CA . SER A 1 222 ? -20.149 -0.123 23.116 1.00 97.56 222 SER A CA 1
ATOM 1745 C C . SER A 1 222 ? -20.836 -1.416 23.545 1.00 97.56 222 SER A C 1
ATOM 1747 O O . SER A 1 222 ? -21.488 -2.094 22.753 1.00 97.56 222 SER A O 1
ATOM 1749 N N . PHE A 1 223 ? -20.699 -1.735 24.826 1.00 97.56 223 PHE A N 1
ATOM 1750 C CA . PHE A 1 223 ? -21.450 -2.759 25.547 1.00 97.56 223 PHE A CA 1
ATOM 1751 C C . PHE A 1 223 ? -21.706 -2.276 26.981 1.00 97.56 223 PHE A C 1
ATOM 1753 O O . PHE A 1 223 ? -21.116 -1.291 27.425 1.00 97.56 223 PHE A O 1
ATOM 1760 N N . GLN A 1 224 ? -22.572 -2.952 27.729 1.00 97.12 224 GLN A N 1
ATOM 1761 C CA . GLN A 1 224 ? -22.884 -2.587 29.108 1.00 97.12 224 GLN A CA 1
ATOM 1762 C C . GLN A 1 224 ? -22.999 -3.824 29.992 1.00 97.12 224 GLN A C 1
ATOM 1764 O O . GLN A 1 224 ? -23.627 -4.803 29.610 1.00 97.12 224 GLN A O 1
ATOM 1769 N N . TYR A 1 225 ? -22.444 -3.763 31.198 1.00 96.31 225 TYR A N 1
ATOM 1770 C CA . TYR A 1 225 ? -22.752 -4.716 32.260 1.00 96.31 225 TYR A CA 1
ATOM 1771 C C . TYR A 1 225 ? -23.788 -4.117 33.200 1.00 96.31 225 TYR A C 1
ATOM 1773 O O . TYR A 1 225 ? -23.555 -3.048 33.774 1.00 96.31 225 TYR A O 1
ATOM 1781 N N . GLN A 1 226 ? -24.904 -4.815 33.386 1.00 92.38 226 GLN A N 1
ATOM 1782 C CA . GLN A 1 226 ? -25.848 -4.496 34.452 1.00 92.38 226 GLN A CA 1
ATOM 1783 C C . GLN A 1 226 ? -25.421 -5.147 35.775 1.00 92.38 226 GLN A C 1
ATOM 1785 O O . GLN A 1 226 ? -24.474 -5.942 35.822 1.00 92.38 226 GLN A O 1
ATOM 1790 N N . ARG A 1 227 ? -26.041 -4.687 36.866 1.00 80.06 227 ARG A N 1
ATOM 1791 C CA . ARG A 1 227 ? -25.817 -5.244 38.202 1.00 80.06 227 ARG A CA 1
ATOM 1792 C C . ARG A 1 227 ? -26.395 -6.643 38.314 1.00 80.06 227 ARG A C 1
ATOM 1794 O O . ARG A 1 227 ? -27.455 -6.876 37.696 1.00 80.06 227 ARG A O 1
#

Radius of gyration: 32.57 Å; chains: 1; bounding box: 70×35×84 Å

InterPro domains:
  IPR036116 Fibronectin type III superfamily [SSF49265] (135-223)

Foldseek 3Di:
DQDADEDEDEWDEADQDDDDDCLQVSLVQSVVLVVVQVLVCLVCLVVLDRPPSCDCVSRGPPGDDDNCLVVVLVVVQVVDDQDPDPPQKDKGWHWYWYWAFYDCSSDPDRDTPDIHTNDGGDIHIHGGPPPLAWAAWAWDPDAFAAEDADPPQKGKTFTDFIPQFQWKWKWKDFQPDDIDIDTDDTRDGMDIDGDDDFGKMKMKMWGAHPPRRIGDIDDIGMYGYDD

Sequence (227 aa):
NNRPMNKVIPFSEFQSHGRGRMPIRAAMRAKQNAERCMQTQWHGRQSGMIPQECTDQQRITGYHVQDFQNTLEREICQSLKPLPCDRGAADIRYSIFAVTDGDPGCGTRMSPVSRTLLESGVLAQCKCRERRRMTAPQQVSPAQGTVFHHLPRRTLVAWQPVPRARSYVVEIKYNGGLWTTLNTTGEATFVTFDFPGAGQGEWRVMAQGRRGMNGPASPWSSFQYQR

Organism: NCBI:txid1859130

Secondary structure (DSSP, 8-state):
--PPEEEEEEPPPB-----SS-HHHHHHHHHHHHHHHHHHHHHHTTT-PPPGGGSGGGT--S-----HHHHHHHHHHHSS-----TTSEEEEEEEEEEEEPBPTTSSSSSS-SEEEEEEEEEEEEEEP----PPPPPPEEESPTTEEE--SS-EEEEEEPPPTT-SEEEEEEEETT---EEEE-STT-SEEEEE--SSEEEEEEEEEE-GGG-EEEEPPPEEEEE--